Protein AF-A0A8B6XVP3-F1 (afdb_monomer)

Sequence (205 aa):
MDPSTRLLGLSFAMLVGCYIFGLVPLTVSLSEKNIRTMSITGAGLIVGAALSVIIPEGVHSLYEQQLSQASHSHHVQSRSLNHAVESHKEVNYDGISSWVSLHQRFVPEFELHAIIGISLTLGFVFMLLIDHLCGGSHSHASNENGRKKSVTATIGLLVHAAADGIALGAAASTARADVEMIVFIAIMLHKGPAAFGLTSFLLHE

Secondary structure (DSSP, 8-state):
--HHHHHHHHHHHHHHHHHHHHHHHHHS---HHHHHHHHHHHHHHHHHHIIIIIHHHHHHHHHHHHHHHHHHHTTTTTS-SS-----------TTHHHHHHHHTTS-TTHHHHHHHHHHHHHHHHHHHHHHHHH---SS------TTTHHHHHHHHHHHHHHHHHHHHHHHHHTS-HHHHHHHHHHHHHHHHHHHHHHHHHHHH-

pLDDT: mean 72.63, std 18.4, range [31.31, 93.0]

Structure (mmCIF, N/CA/C/O backbone):
data_AF-A0A8B6XVP3-F1
#
_entry.id   AF-A0A8B6XVP3-F1
#
loop_
_atom_site.group_PDB
_atom_site.id
_atom_site.type_symbol
_atom_site.label_atom_id
_atom_site.label_alt_id
_atom_site.label_comp_id
_atom_site.label_asym_id
_atom_site.label_entity_id
_atom_site.label_seq_id
_atom_site.pdbx_PDB_ins_code
_atom_site.Cartn_x
_atom_site.Cartn_y
_atom_site.Cartn_z
_atom_site.occupancy
_atom_site.B_iso_or_equiv
_atom_site.auth_seq_id
_atom_site.auth_comp_id
_atom_site.auth_asym_id
_at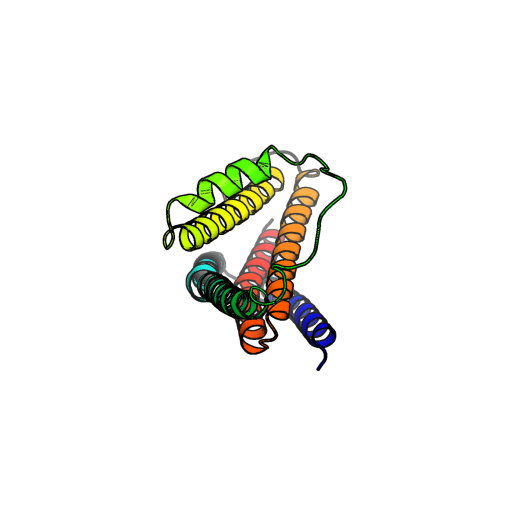om_site.auth_atom_id
_atom_site.pdbx_PDB_model_num
ATOM 1 N N . MET A 1 1 ? -9.506 -14.226 -19.991 1.00 66.62 1 MET A N 1
ATOM 2 C CA . MET A 1 1 ? -10.326 -13.239 -19.259 1.00 66.62 1 MET A CA 1
ATOM 3 C C . MET A 1 1 ? -9.785 -11.868 -19.582 1.00 66.62 1 MET A C 1
ATOM 5 O O . MET A 1 1 ? -8.567 -11.705 -19.543 1.00 66.62 1 MET A O 1
ATOM 9 N N . ASP A 1 2 ? -10.653 -10.917 -19.899 1.00 84.94 2 ASP A N 1
ATOM 10 C CA . ASP A 1 2 ? -10.216 -9.558 -20.208 1.00 84.94 2 ASP A CA 1
ATOM 11 C C . ASP A 1 2 ? -9.571 -8.911 -18.966 1.00 84.94 2 ASP A C 1
ATOM 13 O O . ASP A 1 2 ? -9.992 -9.205 -17.840 1.00 84.94 2 ASP A O 1
ATOM 17 N N . PRO A 1 3 ? -8.538 -8.058 -19.120 1.00 81.81 3 PRO A N 1
ATOM 18 C CA . PRO A 1 3 ? -7.882 -7.383 -17.992 1.00 81.81 3 PRO A CA 1
ATOM 19 C C . PRO A 1 3 ? -8.866 -6.615 -17.101 1.00 81.81 3 PRO A C 1
ATOM 21 O O . PRO A 1 3 ? -8.757 -6.635 -15.880 1.00 81.81 3 PRO A O 1
ATOM 24 N N . SER A 1 4 ? -9.889 -6.014 -17.709 1.00 87.12 4 SER A N 1
ATOM 25 C CA . SER A 1 4 ? -10.983 -5.335 -17.014 1.00 87.12 4 SER A CA 1
ATOM 26 C C . SER A 1 4 ? -11.812 -6.287 -16.149 1.00 87.12 4 SER A C 1
ATOM 28 O O . SER A 1 4 ? -12.117 -5.966 -15.004 1.00 87.12 4 SER A O 1
ATOM 30 N N . THR A 1 5 ? -12.145 -7.479 -16.653 1.00 89.81 5 THR A N 1
ATOM 31 C CA . THR A 1 5 ? -12.883 -8.496 -15.888 1.00 89.81 5 THR A CA 1
ATOM 32 C C . THR A 1 5 ? -12.063 -9.021 -14.712 1.00 89.81 5 THR A C 1
ATOM 34 O O . THR A 1 5 ? -12.624 -9.274 -13.647 1.00 89.81 5 THR A O 1
ATOM 37 N N . ARG A 1 6 ? -10.741 -9.166 -14.882 1.00 88.38 6 ARG A N 1
ATOM 38 C CA . ARG A 1 6 ? -9.831 -9.591 -13.806 1.00 88.38 6 ARG A CA 1
ATOM 39 C C . ARG A 1 6 ? -9.754 -8.541 -12.701 1.00 88.38 6 ARG A C 1
ATOM 41 O O . ARG A 1 6 ? -10.050 -8.871 -11.559 1.00 88.38 6 ARG A O 1
ATOM 48 N N . LEU A 1 7 ? -9.514 -7.277 -13.048 1.00 87.88 7 LEU A N 1
ATOM 49 C CA . LEU A 1 7 ? -9.521 -6.163 -12.095 1.00 87.88 7 LEU A CA 1
ATOM 50 C C . LEU A 1 7 ? -10.853 -6.021 -11.352 1.00 87.88 7 LEU A C 1
ATOM 52 O O . LEU A 1 7 ? -10.864 -5.828 -10.137 1.00 87.88 7 LEU A O 1
ATOM 56 N N . LEU A 1 8 ? -11.979 -6.153 -12.061 1.00 91.31 8 LEU A N 1
ATOM 57 C CA . LEU A 1 8 ? -13.306 -6.114 -11.446 1.00 91.31 8 LEU A CA 1
ATOM 58 C C . LEU A 1 8 ? -13.491 -7.277 -10.457 1.00 91.31 8 LEU A C 1
ATOM 60 O O . LEU A 1 8 ? -13.970 -7.072 -9.342 1.00 91.31 8 LEU A O 1
ATOM 64 N N . GLY A 1 9 ? -13.072 -8.484 -10.847 1.00 92.19 9 GLY A N 1
ATOM 65 C CA . GLY A 1 9 ? -13.103 -9.669 -9.992 1.00 92.19 9 GLY A CA 1
ATOM 66 C C . GLY A 1 9 ? -12.225 -9.521 -8.749 1.00 92.19 9 GLY A C 1
ATOM 67 O O . GLY A 1 9 ? -12.680 -9.821 -7.647 1.00 92.19 9 GLY A O 1
ATOM 68 N N . LEU A 1 10 ? -11.004 -9.001 -8.900 1.00 90.62 10 LEU A N 1
ATOM 69 C CA . LEU A 1 10 ? -10.083 -8.751 -7.789 1.00 90.62 10 LEU A CA 1
ATOM 70 C C . LEU A 1 10 ? -10.580 -7.631 -6.872 1.00 90.62 10 LEU A C 1
ATOM 72 O O . LEU A 1 10 ? -10.498 -7.767 -5.657 1.00 90.62 10 LEU A O 1
ATOM 76 N N . SER A 1 11 ? -11.164 -6.560 -7.412 1.00 90.56 11 SER A N 1
ATOM 77 C CA . SER A 1 11 ? -11.784 -5.496 -6.612 1.00 90.56 11 SER A CA 1
ATOM 78 C C . SER A 1 11 ? -12.968 -6.020 -5.791 1.00 90.56 11 SER A C 1
ATOM 80 O O . SER A 1 11 ? -13.065 -5.745 -4.593 1.00 90.56 11 SER A O 1
ATOM 82 N N . PHE A 1 12 ? -13.826 -6.849 -6.396 1.00 92.19 12 PHE A N 1
ATOM 83 C CA . PHE A 1 12 ? -14.927 -7.495 -5.683 1.00 92.19 12 PHE A CA 1
ATOM 84 C C . PHE A 1 12 ? -14.422 -8.464 -4.606 1.00 92.19 12 PHE A C 1
ATOM 86 O O . PHE A 1 12 ? -14.889 -8.423 -3.468 1.00 92.19 12 PHE A O 1
ATOM 93 N N . ALA A 1 13 ? -13.425 -9.292 -4.929 1.00 92.44 13 ALA A N 1
ATOM 94 C CA . ALA A 1 13 ? -12.795 -10.189 -3.966 1.00 92.44 13 ALA A CA 1
ATOM 95 C C . ALA A 1 13 ? -12.151 -9.416 -2.803 1.00 92.44 13 ALA A C 1
ATOM 97 O O . ALA A 1 13 ? -12.285 -9.825 -1.652 1.00 92.44 13 ALA A O 1
ATOM 98 N N . MET A 1 14 ? -11.520 -8.272 -3.086 1.00 91.25 14 MET A N 1
ATOM 99 C CA . MET A 1 14 ? -10.943 -7.380 -2.081 1.00 91.25 14 MET A CA 1
ATOM 100 C C . MET A 1 14 ? -12.011 -6.839 -1.127 1.00 91.25 14 MET A C 1
ATOM 102 O O . MET A 1 14 ? -11.823 -6.866 0.088 1.00 91.25 14 MET A O 1
ATOM 106 N N . LEU A 1 15 ? -13.150 -6.393 -1.666 1.00 90.75 15 LEU A N 1
ATOM 107 C CA . LEU A 1 15 ? -14.284 -5.909 -0.880 1.00 90.75 15 LEU A CA 1
ATOM 108 C C . LEU A 1 15 ? -14.833 -7.003 0.042 1.00 90.75 15 LEU A C 1
ATOM 110 O O . LEU A 1 15 ? -14.998 -6.772 1.240 1.00 90.75 15 LEU A O 1
ATOM 114 N N . VAL A 1 16 ? -15.070 -8.201 -0.499 1.00 93.00 16 VAL A N 1
ATOM 115 C CA . VAL A 1 16 ? -15.577 -9.344 0.275 1.00 93.00 16 VAL A CA 1
ATOM 116 C C . VAL A 1 16 ? -14.572 -9.768 1.347 1.00 93.00 16 VAL A C 1
ATOM 118 O O . VAL A 1 16 ? -14.959 -9.973 2.495 1.00 93.00 16 VAL A O 1
ATOM 121 N N . GLY A 1 17 ? -13.284 -9.846 1.006 1.00 90.62 17 GLY A N 1
ATOM 122 C CA . GLY A 1 17 ? -12.217 -10.201 1.941 1.00 90.62 17 GLY A CA 1
ATOM 123 C C . GLY A 1 17 ? -12.144 -9.232 3.119 1.00 90.62 17 GLY A C 1
ATOM 124 O O . GLY A 1 17 ? -12.233 -9.656 4.271 1.00 90.62 17 GLY A O 1
ATOM 125 N N . CYS A 1 18 ? -12.067 -7.927 2.848 1.00 88.12 18 CYS A N 1
ATOM 126 C CA . CYS A 1 18 ? -12.057 -6.899 3.892 1.00 88.12 18 CYS A CA 1
ATOM 127 C C . CYS A 1 18 ? -13.303 -6.940 4.771 1.00 88.12 18 CYS A C 1
ATOM 129 O O . CYS A 1 18 ? -13.193 -6.798 5.987 1.00 88.12 18 CYS A O 1
ATOM 131 N N . TYR A 1 19 ? -14.473 -7.154 4.168 1.00 89.81 19 TYR A N 1
ATOM 132 C CA . TYR A 1 19 ? -15.721 -7.272 4.908 1.00 89.81 19 TYR A CA 1
ATOM 133 C C . TYR A 1 19 ? -15.690 -8.469 5.864 1.00 89.81 19 TYR A C 1
ATOM 135 O O . TYR A 1 19 ? -15.962 -8.302 7.050 1.00 89.81 19 TYR A O 1
ATOM 143 N N . ILE A 1 20 ? -15.267 -9.648 5.394 1.00 90.81 20 ILE A N 1
ATOM 144 C CA . ILE A 1 20 ? -15.148 -10.851 6.231 1.00 90.81 20 ILE A CA 1
ATOM 145 C C . ILE A 1 20 ? -14.167 -10.621 7.387 1.00 90.81 20 ILE A C 1
ATOM 147 O O . ILE A 1 20 ? -14.522 -10.888 8.533 1.00 90.81 20 ILE A O 1
ATOM 151 N N . PHE A 1 21 ? -12.971 -10.082 7.125 1.00 87.25 21 PHE A N 1
ATOM 152 C CA . PHE A 1 21 ? -12.003 -9.756 8.184 1.00 87.25 21 PHE A CA 1
ATOM 153 C C . PHE A 1 21 ? -12.553 -8.734 9.186 1.00 87.25 21 PHE A C 1
ATOM 155 O O . PHE A 1 21 ? -12.326 -8.874 10.387 1.00 87.25 21 PHE A O 1
ATOM 162 N N . GLY A 1 22 ? -13.318 -7.749 8.712 1.00 86.50 22 GLY A N 1
ATOM 163 C CA . GLY A 1 22 ? -14.004 -6.771 9.552 1.00 86.50 22 GLY A CA 1
ATOM 164 C C . GLY A 1 22 ? -15.113 -7.370 10.422 1.00 86.50 22 GLY A C 1
ATOM 165 O O . GLY A 1 22 ? -15.400 -6.812 11.475 1.00 86.50 22 GLY A O 1
ATOM 166 N N . LEU A 1 23 ? -15.703 -8.511 10.045 1.00 88.12 23 LEU A N 1
ATOM 167 C CA . LEU A 1 23 ? -16.677 -9.243 10.868 1.00 88.12 23 LEU A CA 1
ATOM 168 C C . LEU A 1 23 ? -16.020 -10.123 11.945 1.00 88.12 23 LEU A C 1
ATOM 170 O O . LEU A 1 23 ? -16.680 -10.483 12.922 1.00 88.12 23 LEU A O 1
ATOM 174 N N . VAL A 1 24 ? -14.737 -10.476 11.803 1.00 87.00 24 VAL A N 1
ATOM 175 C CA . VAL A 1 24 ? -14.040 -11.359 12.758 1.00 87.00 24 VAL A CA 1
ATOM 176 C C . VAL A 1 24 ? -14.082 -10.802 14.194 1.00 87.00 24 VAL A C 1
ATOM 178 O O . VAL A 1 24 ? -14.501 -11.546 15.081 1.00 87.00 24 VAL A O 1
ATOM 181 N N . PRO A 1 25 ? -13.767 -9.517 14.468 1.00 81.50 25 PRO A N 1
ATOM 182 C CA . PRO A 1 25 ? -13.878 -8.952 15.819 1.00 81.50 25 PRO A CA 1
ATOM 183 C C . PRO A 1 25 ? -15.291 -8.986 16.415 1.00 81.50 25 PRO A C 1
ATOM 185 O O . PRO A 1 25 ? -15.428 -9.002 17.631 1.00 81.50 25 PRO A O 1
ATOM 188 N N . LEU A 1 26 ? -16.341 -9.013 15.585 1.00 83.44 26 LEU A N 1
ATOM 189 C CA . LEU A 1 26 ? -17.736 -9.045 16.048 1.00 83.44 26 LEU A CA 1
ATOM 190 C C . LEU A 1 26 ? -18.177 -10.438 16.512 1.00 83.44 26 LEU A C 1
ATOM 192 O O . LEU A 1 26 ? -19.149 -10.566 17.251 1.00 83.44 26 LEU A O 1
ATOM 196 N N . THR A 1 27 ? -17.491 -11.486 16.053 1.00 80.62 27 THR A N 1
ATOM 197 C CA . THR A 1 27 ? -17.858 -12.885 16.326 1.00 80.62 27 THR A CA 1
ATOM 198 C C . THR A 1 27 ? -16.949 -13.553 17.354 1.00 80.62 27 THR A C 1
ATOM 200 O O . THR A 1 27 ? -17.315 -14.587 17.911 1.00 80.62 27 THR A O 1
ATOM 203 N N . VAL A 1 28 ? -15.784 -12.965 17.643 1.00 77.00 28 VAL A N 1
ATOM 204 C CA . VAL A 1 28 ? -14.806 -13.511 18.587 1.00 77.00 28 VAL A CA 1
ATOM 205 C C . VAL A 1 28 ? -14.764 -12.658 19.856 1.00 77.00 28 VAL A C 1
ATOM 207 O O . VAL A 1 28 ? -14.411 -11.485 19.819 1.00 77.00 28 VAL A O 1
ATOM 210 N N . SER A 1 29 ? -15.053 -13.260 21.012 1.00 68.56 29 SER A N 1
ATOM 211 C CA . SER A 1 29 ? -14.864 -12.628 22.323 1.00 68.56 29 SER A CA 1
ATOM 212 C C . SER A 1 29 ? -13.375 -12.614 22.691 1.00 68.56 29 SER A C 1
ATOM 214 O O . SER A 1 29 ? -12.851 -13.565 23.280 1.00 68.56 29 SER A O 1
ATOM 216 N N . LEU A 1 30 ? -12.660 -11.568 22.286 1.00 65.62 30 LEU A N 1
ATOM 217 C CA . LEU A 1 30 ? -11.218 -11.455 22.493 1.00 65.62 30 LEU A CA 1
ATOM 218 C C . LEU A 1 30 ? -10.892 -10.834 23.856 1.00 65.62 30 LEU A C 1
ATOM 220 O O . LEU A 1 30 ? -11.417 -9.793 24.226 1.00 65.62 30 LEU A O 1
ATOM 224 N N . SER A 1 31 ? -9.974 -11.454 24.598 1.00 76.31 31 SER A N 1
ATOM 225 C CA . SER A 1 31 ? -9.346 -10.823 25.767 1.00 76.31 31 SER A CA 1
ATOM 226 C C . SER A 1 31 ? -8.396 -9.701 25.318 1.00 76.31 31 SER A C 1
ATOM 228 O O . SER A 1 31 ? -7.757 -9.840 24.275 1.00 76.31 31 SER A O 1
ATOM 230 N N . GLU A 1 32 ? -8.212 -8.641 26.118 1.00 75.25 32 GLU A N 1
ATOM 231 C CA . GLU A 1 32 ? -7.279 -7.525 25.835 1.00 75.25 32 GLU A CA 1
ATOM 232 C C . GLU A 1 32 ? -5.872 -7.995 25.426 1.00 75.25 32 GLU A C 1
ATOM 234 O O . GLU A 1 32 ? -5.226 -7.411 24.554 1.00 75.25 32 GLU A O 1
ATOM 239 N N . LYS A 1 33 ? -5.402 -9.103 26.012 1.00 77.31 33 LYS A N 1
ATOM 240 C CA . LYS A 1 33 ? -4.111 -9.716 25.667 1.00 77.31 33 LYS A CA 1
ATOM 241 C C . LYS A 1 33 ? -4.080 -10.223 24.222 1.00 77.31 33 LYS A C 1
ATOM 243 O O . LYS A 1 33 ? -3.078 -10.042 23.538 1.00 77.31 33 LYS A O 1
ATOM 248 N N . ASN A 1 34 ? -5.175 -10.814 23.747 1.00 77.25 34 ASN A N 1
ATOM 249 C CA . ASN A 1 34 ? -5.290 -11.339 22.387 1.00 77.25 34 ASN A CA 1
ATOM 250 C C . ASN A 1 34 ? -5.418 -10.204 21.369 1.00 77.25 34 ASN A C 1
ATOM 252 O O . ASN A 1 34 ? -4.817 -10.293 20.304 1.00 77.25 34 ASN A O 1
ATOM 256 N N . ILE A 1 35 ? -6.121 -9.119 21.719 1.00 77.00 35 ILE A N 1
ATOM 257 C CA . ILE A 1 35 ? -6.208 -7.910 20.884 1.00 77.00 35 ILE A CA 1
ATOM 258 C C . ILE A 1 35 ? -4.813 -7.300 20.702 1.00 77.00 35 ILE A C 1
ATOM 260 O O . ILE A 1 35 ? -4.409 -6.995 19.580 1.00 77.00 35 ILE A O 1
ATOM 264 N N . ARG A 1 36 ? -4.030 -7.193 21.784 1.00 77.75 36 ARG A N 1
ATOM 265 C CA . ARG A 1 36 ? -2.665 -6.653 21.727 1.00 77.75 36 ARG A CA 1
ATOM 266 C C . ARG A 1 36 ? -1.716 -7.534 20.915 1.00 77.75 36 ARG A C 1
ATOM 268 O O . ARG A 1 36 ? -0.978 -7.010 20.084 1.00 77.75 36 ARG A O 1
ATOM 275 N N . THR A 1 37 ? -1.742 -8.852 21.117 1.00 80.69 37 THR A N 1
ATOM 276 C CA . THR A 1 37 ? -0.927 -9.784 20.320 1.00 80.69 37 THR A CA 1
ATOM 277 C C . THR A 1 37 ? -1.322 -9.731 18.848 1.00 80.69 37 THR A C 1
ATOM 279 O O . THR A 1 37 ? -0.451 -9.618 17.994 1.00 80.69 37 THR A O 1
ATOM 282 N N . MET A 1 38 ? -2.621 -9.718 18.546 1.00 77.44 38 MET A N 1
ATOM 283 C CA . MET A 1 38 ? -3.122 -9.628 17.175 1.00 77.44 38 MET A CA 1
ATOM 284 C C . MET A 1 38 ? -2.747 -8.301 16.505 1.00 77.44 38 MET A C 1
ATOM 286 O O . MET A 1 38 ? -2.385 -8.295 15.334 1.00 77.44 38 MET A O 1
ATOM 290 N N . SER A 1 39 ? -2.761 -7.187 17.241 1.00 77.94 39 SER A N 1
ATOM 291 C CA . SER A 1 39 ? -2.320 -5.880 16.740 1.00 77.94 39 SER A CA 1
ATOM 292 C C . SER A 1 39 ? -0.820 -5.859 16.422 1.00 77.94 39 SER A C 1
ATOM 294 O O . SER A 1 39 ? -0.434 -5.395 15.351 1.00 77.94 39 SER A O 1
ATOM 296 N N . ILE A 1 40 ? 0.024 -6.430 17.291 1.00 83.31 40 ILE A N 1
ATOM 297 C CA . ILE A 1 40 ? 1.474 -6.541 17.048 1.00 83.31 40 ILE A CA 1
ATOM 298 C C . ILE A 1 40 ? 1.754 -7.466 15.856 1.00 83.31 40 ILE A C 1
ATOM 300 O O . ILE A 1 40 ? 2.568 -7.132 14.994 1.00 83.31 40 ILE A O 1
ATOM 304 N N . THR A 1 41 ? 1.059 -8.604 15.767 1.00 83.06 41 THR A N 1
ATOM 305 C CA . THR A 1 41 ? 1.153 -9.516 14.620 1.00 83.06 41 THR A CA 1
ATOM 306 C C . THR A 1 41 ? 0.680 -8.843 13.333 1.00 83.06 41 THR A C 1
ATOM 308 O O . THR A 1 41 ? 1.353 -8.960 12.314 1.00 83.06 41 THR A O 1
ATOM 311 N N . GLY A 1 42 ? -0.423 -8.093 13.376 1.00 82.12 42 GLY A N 1
ATOM 312 C CA . GLY A 1 42 ? -0.937 -7.324 12.246 1.00 82.12 42 GLY A CA 1
ATOM 313 C C . GLY A 1 42 ? 0.054 -6.264 11.774 1.00 82.12 42 GLY A C 1
ATOM 314 O O . GLY A 1 42 ? 0.366 -6.219 10.590 1.00 82.12 42 GLY A O 1
ATOM 315 N N . ALA A 1 43 ? 0.625 -5.481 12.692 1.00 82.81 43 ALA A N 1
ATOM 316 C CA . ALA A 1 43 ? 1.650 -4.486 12.378 1.00 82.81 43 ALA A CA 1
ATOM 317 C C . ALA A 1 43 ? 2.899 -5.121 11.743 1.00 82.81 43 ALA A C 1
ATOM 319 O O . ALA A 1 43 ? 3.380 -4.644 10.717 1.00 82.81 43 ALA A O 1
ATOM 320 N N . GLY A 1 44 ? 3.391 -6.232 12.301 1.00 86.44 44 GLY A N 1
ATOM 321 C CA . GLY A 1 44 ? 4.519 -6.974 11.730 1.00 86.44 44 GLY A CA 1
ATOM 322 C C . GLY A 1 44 ? 4.213 -7.556 10.348 1.00 86.44 44 GLY A C 1
ATOM 323 O O . GLY A 1 44 ? 5.068 -7.527 9.467 1.00 86.44 44 GLY A O 1
ATOM 324 N N . LEU A 1 45 ? 2.986 -8.030 10.131 1.00 84.62 45 LEU A N 1
ATOM 325 C CA . LEU A 1 45 ? 2.532 -8.560 8.848 1.00 84.62 45 LEU A CA 1
ATOM 326 C C . LEU A 1 45 ? 2.407 -7.448 7.794 1.00 84.62 45 LEU A C 1
ATOM 328 O O . LEU A 1 45 ? 2.850 -7.649 6.666 1.00 84.62 45 LEU A O 1
ATOM 332 N N . ILE A 1 46 ? 1.904 -6.264 8.165 1.00 83.94 46 ILE A N 1
ATOM 333 C CA . ILE A 1 46 ? 1.835 -5.084 7.286 1.00 83.94 46 ILE A CA 1
ATOM 334 C C . ILE A 1 46 ? 3.244 -4.648 6.856 1.00 83.94 46 ILE A C 1
ATOM 336 O O . ILE A 1 46 ? 3.505 -4.493 5.663 1.00 83.94 46 ILE A O 1
ATOM 340 N N . VAL A 1 47 ? 4.174 -4.509 7.810 1.00 87.56 47 VAL A N 1
ATOM 341 C CA . VAL A 1 47 ? 5.573 -4.148 7.514 1.00 87.56 47 VAL A CA 1
ATOM 342 C C . VAL A 1 47 ? 6.252 -5.231 6.670 1.00 87.56 47 VAL A C 1
ATOM 344 O O . VAL A 1 47 ? 6.956 -4.916 5.713 1.00 87.56 47 VAL A O 1
ATOM 347 N N . GLY A 1 48 ? 6.003 -6.504 6.982 1.00 88.81 48 GLY A N 1
ATOM 348 C CA . GLY A 1 48 ? 6.511 -7.643 6.224 1.00 88.81 48 GLY A CA 1
ATOM 349 C C . GLY A 1 48 ? 6.039 -7.625 4.773 1.00 88.81 48 GLY A C 1
ATOM 350 O O . GLY A 1 48 ? 6.874 -7.603 3.879 1.00 88.81 48 GLY A O 1
ATOM 351 N N . ALA A 1 49 ? 4.727 -7.566 4.531 1.00 88.56 49 ALA A N 1
ATOM 352 C CA . ALA A 1 49 ? 4.151 -7.546 3.184 1.00 88.56 49 ALA A CA 1
ATOM 353 C C . ALA A 1 49 ? 4.658 -6.357 2.349 1.00 88.56 49 ALA A C 1
ATOM 355 O O . ALA A 1 49 ? 4.951 -6.520 1.163 1.00 88.56 49 ALA A O 1
ATOM 356 N N . ALA A 1 50 ? 4.816 -5.185 2.974 1.00 87.62 50 ALA A N 1
ATOM 357 C CA . ALA A 1 50 ? 5.363 -4.004 2.320 1.00 87.62 50 ALA A CA 1
ATOM 358 C C . ALA A 1 50 ? 6.819 -4.218 1.867 1.00 87.62 50 ALA A C 1
ATOM 360 O O . ALA A 1 50 ? 7.139 -4.001 0.699 1.00 87.62 50 ALA A O 1
ATOM 361 N N . LEU A 1 51 ? 7.692 -4.672 2.772 1.00 90.44 51 LEU A N 1
ATOM 362 C CA . LEU A 1 51 ? 9.128 -4.800 2.504 1.00 90.44 51 LEU A CA 1
ATOM 363 C C . LEU A 1 51 ? 9.498 -6.045 1.684 1.00 90.44 51 LEU A C 1
ATOM 365 O O . LEU A 1 51 ? 10.468 -5.993 0.934 1.00 90.44 51 LEU A O 1
ATOM 369 N N . SER A 1 52 ? 8.773 -7.159 1.830 1.00 87.75 52 SER A N 1
ATOM 370 C CA . SER A 1 52 ? 9.135 -8.440 1.205 1.00 87.75 52 SER A CA 1
ATOM 371 C C . SER A 1 52 ? 8.421 -8.727 -0.111 1.00 87.75 52 SER A C 1
ATOM 373 O O . SER A 1 52 ? 8.938 -9.519 -0.894 1.00 87.75 52 SER A O 1
ATOM 375 N N . VAL A 1 53 ? 7.264 -8.104 -0.366 1.00 87.56 53 VAL A N 1
ATOM 376 C CA . VAL A 1 53 ? 6.479 -8.369 -1.581 1.00 87.56 53 VAL A CA 1
ATOM 377 C C . VAL A 1 53 ? 6.157 -7.088 -2.341 1.00 87.56 53 VAL A C 1
ATOM 379 O O . VAL A 1 53 ? 6.558 -6.960 -3.491 1.00 87.56 53 VAL A O 1
ATOM 382 N N . ILE A 1 54 ? 5.498 -6.103 -1.721 1.00 87.50 54 ILE A N 1
ATOM 383 C CA . ILE A 1 54 ? 5.016 -4.915 -2.450 1.00 87.50 54 ILE A CA 1
ATOM 384 C C . ILE A 1 54 ? 6.169 -4.090 -3.037 1.00 87.50 54 ILE A C 1
ATOM 386 O O . ILE A 1 54 ? 6.133 -3.752 -4.219 1.00 87.50 54 ILE A O 1
ATOM 390 N N . ILE A 1 55 ? 7.197 -3.774 -2.239 1.00 89.69 55 ILE A N 1
ATOM 391 C CA . ILE A 1 55 ? 8.350 -3.002 -2.726 1.00 89.69 55 ILE A CA 1
ATOM 392 C C . ILE A 1 55 ? 9.163 -3.810 -3.748 1.00 89.69 55 ILE A C 1
ATOM 394 O O . ILE A 1 55 ? 9.397 -3.275 -4.833 1.00 89.69 55 ILE A O 1
ATOM 398 N N . PRO A 1 56 ? 9.574 -5.069 -3.479 1.00 87.81 56 PRO A N 1
ATOM 399 C CA . PRO A 1 56 ? 10.336 -5.849 -4.452 1.00 87.81 56 PRO A CA 1
ATOM 400 C C . PRO A 1 56 ? 9.620 -6.027 -5.794 1.00 87.81 56 PRO A C 1
ATOM 402 O O . PRO A 1 56 ? 10.239 -5.798 -6.830 1.00 87.81 56 PRO A O 1
ATOM 405 N N . GLU A 1 57 ? 8.324 -6.350 -5.796 1.00 86.06 57 GLU A N 1
ATOM 406 C CA . GLU A 1 57 ? 7.549 -6.540 -7.033 1.00 86.06 57 GLU A CA 1
ATOM 407 C C . GLU A 1 57 ? 7.288 -5.221 -7.771 1.00 86.06 57 GLU A C 1
ATOM 409 O O . GLU A 1 57 ? 7.348 -5.161 -9.004 1.00 86.06 57 GLU A O 1
ATOM 414 N N . GLY A 1 58 ? 7.051 -4.135 -7.025 1.00 85.56 58 GLY A N 1
ATOM 415 C CA . GLY A 1 58 ? 6.921 -2.795 -7.595 1.00 85.56 58 GLY A CA 1
ATOM 416 C C . GLY A 1 58 ? 8.206 -2.350 -8.292 1.00 85.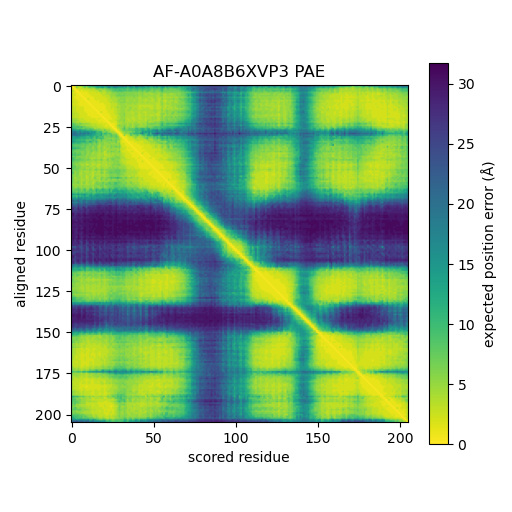56 58 GLY A C 1
ATOM 417 O O . GLY A 1 58 ? 8.168 -1.881 -9.428 1.00 85.56 58 GLY A O 1
ATOM 418 N N . VAL A 1 59 ? 9.358 -2.564 -7.652 1.00 88.38 59 VAL A N 1
ATOM 419 C CA . VAL A 1 59 ? 10.671 -2.268 -8.238 1.00 88.38 59 VAL A CA 1
ATOM 420 C C . VAL A 1 59 ? 10.950 -3.164 -9.439 1.00 88.38 59 VAL A C 1
ATOM 422 O O . VAL A 1 59 ? 11.331 -2.660 -10.492 1.00 88.38 59 VAL A O 1
ATOM 425 N N . HIS A 1 60 ? 10.723 -4.471 -9.318 1.00 86.19 60 HIS A N 1
ATOM 426 C CA . HIS A 1 60 ? 10.941 -5.422 -10.406 1.00 86.19 60 HIS A CA 1
ATOM 427 C C . HIS A 1 60 ? 10.154 -5.035 -11.668 1.00 86.19 60 HIS A C 1
ATOM 429 O O . HIS A 1 60 ? 10.727 -4.987 -12.757 1.00 86.19 60 HIS A O 1
ATOM 435 N N . SER A 1 61 ? 8.889 -4.635 -11.503 1.00 82.50 61 SER A N 1
ATOM 436 C CA . SER A 1 61 ? 8.041 -4.151 -12.600 1.00 82.50 61 SER A CA 1
ATOM 437 C C . SER A 1 61 ? 8.624 -2.914 -13.300 1.00 82.50 61 SER A C 1
ATOM 439 O O . SER A 1 61 ? 8.592 -2.830 -14.527 1.00 82.50 61 SER A O 1
ATOM 441 N N . LEU A 1 62 ? 9.208 -1.973 -12.546 1.00 81.56 62 LEU A N 1
ATOM 442 C CA . LEU A 1 62 ? 9.842 -0.772 -13.109 1.00 81.56 62 LEU A CA 1
ATOM 443 C C . LEU A 1 62 ? 11.103 -1.105 -13.922 1.00 81.56 62 LEU A C 1
ATOM 445 O O . LEU A 1 62 ? 11.306 -0.550 -15.004 1.00 81.56 62 LEU A O 1
ATOM 449 N N . TYR A 1 63 ? 11.932 -2.033 -13.433 1.00 83.88 63 TYR A N 1
ATOM 450 C CA . TYR A 1 63 ? 13.138 -2.470 -14.149 1.00 83.88 63 TYR A CA 1
ATOM 451 C C . TYR A 1 63 ? 12.802 -3.148 -15.483 1.00 83.88 63 TYR A C 1
ATOM 453 O O . TYR A 1 63 ? 13.444 -2.867 -16.500 1.00 83.88 63 TYR A O 1
ATOM 461 N N . GLU A 1 64 ? 11.777 -4.003 -15.510 1.00 78.50 64 GLU A N 1
ATOM 462 C CA . GLU A 1 64 ? 11.348 -4.687 -16.736 1.00 78.50 64 GLU A CA 1
ATOM 463 C C . GLU A 1 64 ? 10.802 -3.720 -17.798 1.00 78.50 64 GLU A C 1
ATOM 465 O O . GLU A 1 64 ? 11.068 -3.882 -18.996 1.00 78.50 64 GLU A O 1
ATOM 470 N N . GLN A 1 65 ? 10.082 -2.677 -17.378 1.00 73.38 65 GLN A N 1
ATOM 471 C CA . GLN A 1 65 ? 9.570 -1.652 -18.290 1.00 73.38 65 GLN A CA 1
ATOM 472 C C . GLN A 1 65 ? 10.697 -0.824 -18.922 1.00 73.38 65 GLN A C 1
ATOM 474 O O . GLN A 1 65 ? 10.675 -0.586 -20.134 1.00 73.38 65 GLN A O 1
ATOM 479 N N . GLN A 1 66 ? 11.714 -0.444 -18.144 1.00 73.62 66 GLN A N 1
ATOM 480 C CA . GLN A 1 66 ? 12.838 0.347 -18.651 1.00 73.62 66 GLN A CA 1
ATOM 481 C C . GLN A 1 66 ? 13.691 -0.438 -19.661 1.00 73.62 66 GLN A C 1
ATOM 483 O O . GLN A 1 66 ? 14.078 0.100 -20.704 1.00 73.62 66 GLN A O 1
ATOM 488 N N . LEU A 1 67 ? 13.909 -1.735 -19.413 1.00 70.06 67 LEU A N 1
ATOM 489 C CA . LEU A 1 67 ? 14.603 -2.620 -20.355 1.00 70.06 67 LEU A CA 1
ATOM 490 C C . LEU A 1 67 ? 13.830 -2.772 -21.682 1.00 70.06 67 LEU A C 1
ATOM 492 O O . LEU A 1 67 ? 14.417 -2.775 -22.771 1.00 70.06 67 LEU A O 1
ATOM 496 N N . SER A 1 68 ? 12.499 -2.827 -21.600 1.00 65.31 68 SER A N 1
ATOM 497 C CA . SER A 1 68 ? 11.609 -2.910 -22.765 1.00 65.31 68 SER A CA 1
ATOM 498 C C . SER A 1 68 ? 11.603 -1.612 -23.592 1.00 65.31 68 SER A C 1
ATOM 500 O O . SER A 1 68 ? 11.608 -1.655 -24.825 1.00 65.31 68 SER A O 1
ATOM 502 N N . GLN A 1 69 ? 11.671 -0.443 -22.945 1.00 61.94 69 GLN A N 1
ATOM 503 C CA . GLN A 1 69 ? 11.754 0.863 -23.619 1.00 61.94 69 GLN A CA 1
ATOM 504 C C . GLN A 1 69 ? 13.104 1.118 -24.307 1.00 61.94 69 GLN A C 1
ATOM 506 O O . GLN A 1 69 ? 13.137 1.666 -25.416 1.00 61.94 69 GLN A O 1
ATOM 511 N N . ALA A 1 70 ? 14.211 0.685 -23.695 1.00 58.28 70 ALA A N 1
ATOM 512 C CA . ALA A 1 70 ? 15.542 0.783 -24.300 1.00 58.28 70 ALA A CA 1
ATOM 513 C C . ALA A 1 70 ? 15.633 -0.029 -25.609 1.00 58.28 70 ALA A C 1
ATOM 515 O O . ALA A 1 70 ? 16.225 0.422 -26.592 1.00 58.28 70 ALA A O 1
ATOM 516 N N . SER A 1 71 ? 14.961 -1.182 -25.656 1.00 52.81 71 SER A N 1
ATOM 517 C CA . SER A 1 71 ? 14.922 -2.063 -26.831 1.00 52.81 71 SER A CA 1
ATOM 518 C C . SER A 1 71 ? 14.098 -1.485 -27.994 1.00 52.81 71 SER A C 1
ATOM 520 O O . SER A 1 71 ? 14.460 -1.663 -29.157 1.00 52.81 71 SER A O 1
ATOM 522 N N . HIS A 1 72 ? 13.030 -0.726 -27.713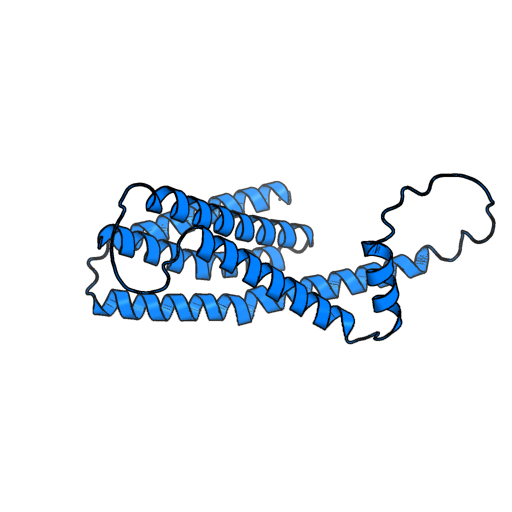 1.00 48.97 72 HIS A N 1
ATOM 523 C CA . HIS A 1 72 ? 12.211 -0.078 -28.750 1.00 48.97 72 HIS A CA 1
ATOM 524 C C . HIS A 1 72 ? 12.813 1.218 -29.316 1.00 48.97 72 HIS A C 1
ATOM 526 O O . HIS A 1 72 ? 12.521 1.576 -30.459 1.00 48.97 72 HIS A O 1
ATOM 532 N N . SER A 1 73 ? 13.696 1.896 -28.577 1.00 46.53 73 SER A N 1
ATOM 533 C CA . SER A 1 73 ? 14.381 3.102 -29.075 1.00 46.53 73 SER A CA 1
ATOM 534 C C . SER A 1 73 ? 15.430 2.798 -30.156 1.00 46.53 73 SER A C 1
ATOM 536 O O . SER A 1 73 ? 15.687 3.632 -31.023 1.00 46.53 73 SER A O 1
ATOM 538 N N . HIS A 1 74 ? 15.984 1.580 -30.189 1.00 44.03 74 HIS A N 1
ATOM 539 C CA . HIS A 1 74 ? 17.012 1.201 -31.166 1.00 44.03 74 HIS A CA 1
ATOM 540 C C . HIS A 1 74 ? 16.484 0.854 -32.573 1.00 44.03 74 HIS A C 1
ATOM 542 O O . HIS A 1 74 ? 17.284 0.732 -33.500 1.00 44.03 74 HIS A O 1
ATOM 548 N N . HIS A 1 75 ? 15.163 0.743 -32.775 1.00 40.00 75 HIS A N 1
ATOM 549 C CA . HIS A 1 75 ? 14.569 0.453 -34.093 1.00 40.00 75 HIS A CA 1
ATOM 550 C C . HIS A 1 75 ? 13.944 1.689 -34.783 1.00 40.00 75 HIS A C 1
ATOM 552 O O . HIS A 1 75 ? 13.503 1.604 -35.929 1.00 40.00 75 HIS A O 1
ATOM 558 N N . VAL A 1 76 ? 13.918 2.863 -34.137 1.00 45.81 76 VAL A N 1
ATOM 559 C CA . VAL A 1 76 ? 13.341 4.094 -34.732 1.00 45.81 76 VAL A CA 1
ATOM 560 C C . VAL A 1 76 ? 14.406 5.143 -35.103 1.00 45.81 76 VAL A C 1
ATOM 562 O O . VAL A 1 76 ? 14.154 6.009 -35.938 1.00 45.81 76 VAL A O 1
ATOM 565 N N . GLN A 1 77 ? 15.647 5.012 -34.623 1.00 43.28 77 GLN A N 1
ATOM 566 C CA . GLN A 1 77 ? 16.748 5.944 -34.922 1.00 43.28 77 GLN A CA 1
ATOM 567 C C . GLN A 1 77 ? 17.578 5.549 -36.167 1.00 43.28 77 GLN A C 1
ATOM 569 O O . GLN A 1 77 ? 18.802 5.642 -36.164 1.00 43.28 77 GLN A O 1
ATOM 574 N N . SER A 1 78 ? 16.955 5.084 -37.254 1.00 38.16 78 SER A N 1
ATOM 575 C CA . SER A 1 78 ? 17.680 4.848 -38.524 1.00 38.16 78 SER A CA 1
ATOM 576 C C . SER A 1 78 ? 16.915 5.226 -39.797 1.00 38.16 78 SER A C 1
ATOM 578 O O . SER A 1 78 ? 17.402 4.974 -40.898 1.00 38.16 78 SER A O 1
ATOM 580 N N . ARG A 1 79 ? 15.755 5.897 -39.693 1.00 40.22 79 ARG A N 1
ATOM 581 C CA . ARG A 1 79 ? 14.997 6.370 -40.874 1.00 40.22 79 ARG A CA 1
ATOM 582 C C . ARG A 1 79 ? 14.691 7.864 -40.949 1.00 40.22 79 ARG A C 1
ATOM 584 O O . ARG A 1 79 ? 14.205 8.297 -41.985 1.00 40.22 79 ARG A O 1
ATOM 591 N N . SER A 1 80 ? 15.005 8.663 -39.928 1.00 38.78 80 SER A N 1
ATOM 592 C CA . SER A 1 80 ? 14.561 10.066 -39.876 1.00 38.78 80 SER A CA 1
ATOM 593 C C . SER A 1 80 ? 15.683 11.108 -39.940 1.00 38.78 80 SER A C 1
ATOM 595 O O . SER A 1 80 ? 15.561 12.176 -39.352 1.00 38.78 80 SER A O 1
ATOM 597 N N . LEU A 1 81 ? 16.768 10.830 -40.674 1.00 47.34 81 LEU A N 1
ATOM 598 C CA . LEU A 1 81 ? 17.815 11.822 -40.963 1.00 47.34 81 LEU A CA 1
ATOM 599 C C . LEU A 1 81 ? 17.699 12.406 -42.383 1.00 47.34 81 LEU A C 1
ATOM 601 O O . LEU A 1 81 ? 18.723 12.638 -42.999 1.00 47.34 81 LEU A O 1
ATOM 605 N N . ASN A 1 82 ? 16.490 12.575 -42.940 1.00 40.41 82 ASN A N 1
ATOM 606 C CA . ASN A 1 82 ? 16.299 13.137 -44.294 1.00 40.41 82 ASN A CA 1
ATOM 607 C C . ASN A 1 82 ? 14.935 13.837 -44.521 1.00 40.41 82 ASN A C 1
ATOM 609 O O . ASN A 1 82 ? 14.445 13.873 -45.647 1.00 40.41 82 ASN A O 1
ATOM 613 N N . HIS A 1 83 ? 14.286 14.396 -43.495 1.00 34.91 83 HIS A N 1
ATOM 614 C CA . HIS A 1 83 ? 13.072 15.202 -43.710 1.00 34.91 83 HIS A CA 1
ATOM 615 C C . HIS A 1 83 ? 13.005 16.323 -42.664 1.00 34.91 83 HIS A C 1
ATOM 617 O O . HIS A 1 83 ? 12.685 16.078 -41.508 1.00 34.91 83 HIS A O 1
ATOM 623 N N . ALA A 1 84 ? 13.624 17.466 -42.972 1.00 37.62 84 ALA A N 1
ATOM 624 C CA . ALA A 1 84 ? 12.932 18.721 -43.298 1.00 37.62 84 ALA A CA 1
ATOM 625 C C . ALA A 1 84 ? 12.084 19.239 -42.114 1.00 37.62 84 ALA A C 1
ATOM 627 O O . ALA A 1 84 ? 11.093 18.625 -41.746 1.00 37.62 84 ALA A O 1
ATOM 628 N N . VAL A 1 85 ? 12.574 20.238 -41.373 1.00 40.59 85 VAL A N 1
ATOM 629 C CA . VAL A 1 85 ? 12.401 21.678 -41.670 1.00 40.59 85 VAL A CA 1
ATOM 630 C C . VAL A 1 85 ? 10.965 22.141 -41.381 1.00 40.59 85 VAL A C 1
ATOM 632 O O . VAL A 1 85 ? 10.019 21.662 -41.987 1.00 40.59 85 VAL A O 1
ATOM 635 N N . GLU A 1 86 ? 10.890 23.120 -40.472 1.00 36.25 86 GLU A N 1
ATOM 636 C CA . GLU A 1 86 ? 9.784 24.048 -40.187 1.00 36.25 86 GLU A CA 1
ATOM 637 C C . GLU A 1 86 ? 8.495 23.524 -39.526 1.00 36.25 86 GLU A C 1
ATOM 639 O O . GLU A 1 86 ? 7.619 22.940 -40.151 1.00 36.25 86 GLU A O 1
ATOM 644 N N . SER A 1 87 ? 8.299 23.947 -38.268 1.00 32.12 87 SER A N 1
ATOM 645 C CA . SER A 1 87 ? 7.293 24.966 -37.897 1.00 32.12 87 SER A CA 1
ATOM 646 C C . SER A 1 87 ? 6.509 24.621 -36.625 1.00 32.12 87 SER A C 1
ATOM 648 O O . SER A 1 87 ? 5.762 23.651 -36.599 1.00 32.12 87 SER A O 1
ATOM 650 N N . HIS A 1 88 ? 6.653 25.506 -35.624 1.00 32.78 88 HIS A N 1
ATOM 651 C CA . HIS A 1 88 ? 5.713 25.857 -34.543 1.00 32.78 88 HIS A CA 1
ATOM 652 C C . HIS A 1 88 ? 5.140 24.706 -33.681 1.00 32.78 88 HIS A C 1
ATOM 654 O O . HIS A 1 88 ? 4.435 23.828 -34.151 1.00 32.78 88 HIS A O 1
ATOM 660 N N . LYS A 1 89 ? 5.247 24.716 -32.348 1.00 31.31 89 LYS A N 1
ATOM 661 C CA . LYS A 1 89 ? 4.884 25.809 -31.433 1.00 31.31 89 LYS A CA 1
ATOM 662 C C . LYS A 1 89 ? 5.360 25.410 -30.028 1.00 31.31 89 LYS A C 1
ATOM 664 O O . LYS A 1 89 ? 4.839 24.454 -29.461 1.00 31.31 89 LYS A O 1
ATOM 669 N N . GLU A 1 90 ? 6.341 26.120 -29.481 1.00 35.22 90 GLU A N 1
ATOM 670 C CA . GLU A 1 90 ? 6.763 25.946 -28.089 1.00 35.22 90 GLU A CA 1
ATOM 671 C C . GLU A 1 90 ? 5.659 26.458 -27.159 1.00 35.22 90 GLU A C 1
ATOM 673 O O . GLU A 1 90 ? 5.366 27.653 -27.094 1.00 35.22 90 GLU A O 1
ATOM 678 N N . VAL A 1 91 ? 5.004 25.533 -26.459 1.00 42.62 91 VAL A N 1
ATOM 679 C CA . VAL A 1 91 ? 4.232 25.845 -25.258 1.00 42.62 91 VAL A CA 1
ATOM 680 C C . VAL A 1 91 ? 5.183 25.633 -24.087 1.00 42.62 91 VAL A C 1
ATOM 682 O O . VAL A 1 91 ? 5.474 24.503 -23.709 1.00 42.62 91 VAL A O 1
ATOM 685 N N . ASN A 1 92 ? 5.689 26.754 -23.580 1.00 46.66 92 ASN A N 1
ATOM 686 C CA . ASN A 1 92 ? 6.586 26.885 -22.438 1.00 46.66 92 ASN A CA 1
ATOM 687 C C . ASN A 1 92 ? 6.051 26.135 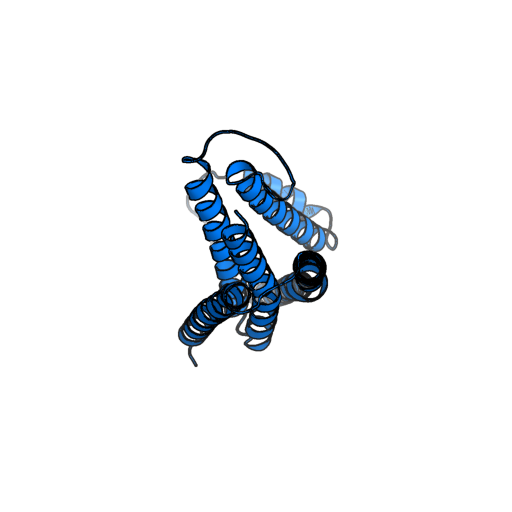-21.199 1.00 46.66 92 ASN A C 1
ATOM 689 O O . ASN A 1 92 ? 5.099 26.578 -20.550 1.00 46.66 92 ASN A O 1
ATOM 693 N N . TYR A 1 93 ? 6.712 25.026 -20.866 1.00 47.94 93 TYR A N 1
ATOM 694 C CA . TYR A 1 93 ? 6.707 24.375 -19.551 1.00 47.94 93 TYR A CA 1
ATOM 695 C C . TYR A 1 93 ? 8.159 24.330 -19.020 1.00 47.94 93 TYR A C 1
ATOM 697 O O . TYR A 1 93 ? 8.592 23.349 -18.415 1.00 47.94 93 TYR A O 1
ATOM 705 N N . ASP A 1 94 ? 8.939 25.388 -19.264 1.00 46.34 94 ASP A N 1
ATOM 706 C CA . ASP A 1 94 ? 10.414 25.354 -19.255 1.00 46.34 94 ASP A CA 1
ATOM 707 C C . ASP A 1 94 ? 11.055 25.436 -17.863 1.00 46.34 94 ASP A C 1
ATOM 709 O O . ASP A 1 94 ? 12.276 25.473 -17.724 1.00 46.34 94 ASP A O 1
ATOM 713 N N . GLY A 1 95 ? 10.247 25.423 -16.804 1.00 47.88 95 GLY A N 1
ATOM 714 C CA . GLY A 1 95 ? 10.758 25.317 -15.442 1.00 47.88 95 GLY A CA 1
ATOM 715 C C . GLY A 1 95 ? 11.166 23.886 -15.108 1.00 47.88 95 GLY A C 1
ATOM 716 O O . GLY A 1 95 ? 12.317 23.612 -14.806 1.00 47.88 95 GLY A O 1
ATOM 717 N N . ILE A 1 96 ? 10.223 22.947 -15.160 1.00 50.47 96 ILE A N 1
ATOM 718 C CA . ILE A 1 96 ? 10.388 21.626 -14.532 1.00 50.47 96 ILE A CA 1
ATOM 719 C C . ILE A 1 96 ? 11.110 20.641 -15.464 1.00 50.47 96 ILE A C 1
ATOM 721 O O . ILE A 1 96 ? 11.947 19.866 -15.007 1.00 50.47 96 ILE A O 1
ATOM 725 N N . SER A 1 97 ? 10.856 20.708 -16.773 1.00 53.28 97 SER A N 1
ATOM 726 C CA . SER A 1 97 ? 11.480 19.835 -17.781 1.00 53.28 97 SER A CA 1
ATOM 727 C C . SER A 1 97 ? 12.990 20.068 -17.928 1.00 53.28 97 SER A C 1
ATOM 729 O O . SER A 1 97 ? 13.734 19.126 -18.206 1.00 53.28 97 SER A O 1
ATOM 731 N N . SER A 1 98 ? 13.454 21.299 -17.687 1.00 44.69 98 SER A N 1
ATOM 732 C CA . SER A 1 98 ? 14.863 21.695 -17.777 1.00 44.69 98 SER A CA 1
ATOM 733 C C . SER A 1 98 ? 15.692 21.193 -16.587 1.00 44.69 98 SER A C 1
ATOM 735 O O . SER A 1 98 ? 16.747 20.593 -16.790 1.00 44.69 98 SER A O 1
ATOM 737 N N . TRP A 1 99 ? 15.189 21.325 -15.349 1.00 42.03 99 TRP A N 1
ATOM 738 C CA . TRP A 1 99 ? 15.850 20.766 -14.155 1.00 42.03 99 TRP A CA 1
ATOM 739 C C . TRP A 1 99 ? 15.885 19.234 -14.170 1.00 42.03 99 TRP A C 1
ATOM 741 O O . TRP A 1 99 ? 16.902 18.647 -13.804 1.00 42.03 99 TRP A O 1
ATOM 751 N N . VAL A 1 100 ? 14.814 18.594 -14.651 1.00 53.66 100 VAL A N 1
ATOM 752 C CA . VAL A 1 100 ? 14.768 17.137 -14.861 1.00 53.66 100 VAL A CA 1
ATOM 753 C C . VAL A 1 100 ? 15.784 16.712 -15.932 1.00 53.66 100 VAL A C 1
ATOM 755 O O . VAL A 1 100 ? 16.545 15.775 -15.714 1.00 53.66 100 VAL A O 1
ATOM 758 N N . SER A 1 101 ? 15.893 17.458 -17.038 1.00 51.59 101 SER A N 1
ATOM 759 C CA . SER A 1 101 ? 16.845 17.156 -18.123 1.00 51.59 101 SER A CA 1
ATOM 760 C C . SER A 1 101 ? 18.313 17.442 -17.778 1.00 51.59 101 SER A C 1
ATOM 762 O O . SER A 1 101 ? 19.207 16.837 -18.373 1.00 51.59 101 SER A O 1
ATOM 764 N N . LEU A 1 102 ? 18.592 18.361 -16.845 1.00 52.81 102 LEU A N 1
ATOM 765 C CA . LEU A 1 102 ? 19.953 18.629 -16.360 1.00 52.81 102 LEU A CA 1
ATOM 766 C C . LEU A 1 102 ? 20.435 17.570 -15.363 1.00 52.81 102 LEU A C 1
ATOM 768 O O . LEU A 1 102 ? 21.625 17.258 -15.349 1.00 52.81 102 LEU A O 1
ATOM 772 N N . HIS A 1 103 ? 19.528 16.992 -14.571 1.00 51.66 103 HIS A N 1
ATOM 773 C CA . HIS A 1 103 ? 19.851 15.872 -13.681 1.00 51.66 103 HIS A CA 1
ATOM 774 C C . HIS A 1 103 ? 20.243 14.615 -14.480 1.00 51.66 103 HIS A C 1
ATOM 776 O O . HIS A 1 103 ? 21.249 13.972 -14.183 1.00 51.66 103 HIS A O 1
ATOM 782 N N . GLN A 1 104 ? 19.551 14.401 -15.603 1.00 51.12 104 GLN A N 1
ATOM 783 C CA . GLN A 1 104 ? 19.659 13.234 -16.482 1.00 51.12 104 GLN A CA 1
ATOM 784 C C . GLN A 1 104 ? 21.015 13.054 -17.193 1.00 51.12 104 GLN A C 1
ATOM 786 O O . GLN A 1 104 ? 21.239 12.057 -17.879 1.00 51.12 104 GLN A O 1
ATOM 791 N N . ARG A 1 105 ? 21.948 14.010 -17.071 1.00 51.31 105 ARG A N 1
ATOM 792 C CA . ARG A 1 105 ? 23.258 13.939 -17.742 1.00 51.31 105 ARG A CA 1
ATOM 793 C C . ARG A 1 105 ? 24.411 13.429 -16.875 1.00 51.31 105 ARG A C 1
ATOM 795 O O . ARG A 1 105 ? 25.491 13.255 -17.437 1.00 51.31 105 ARG A O 1
ATOM 802 N N . PHE A 1 106 ? 24.242 13.198 -15.566 1.00 47.97 106 PHE A N 1
ATOM 803 C CA . PHE A 1 106 ? 25.409 12.978 -14.690 1.00 47.97 106 PHE A CA 1
ATOM 804 C C . PHE A 1 106 ? 25.547 11.609 -13.989 1.00 47.97 106 PHE A C 1
ATOM 806 O O . PHE A 1 106 ? 26.635 11.354 -13.479 1.00 47.97 106 PHE A O 1
ATOM 813 N N . VAL A 1 107 ? 24.572 10.680 -13.969 1.00 46.41 107 VAL A N 1
ATOM 814 C CA . VAL A 1 107 ? 24.789 9.386 -13.260 1.00 46.41 107 VAL A CA 1
ATOM 815 C C . VAL A 1 107 ? 24.005 8.183 -13.848 1.00 46.41 107 VAL A C 1
ATOM 817 O O . VAL A 1 107 ? 22.862 7.955 -13.469 1.00 46.41 107 VAL A O 1
ATOM 820 N N . PRO A 1 108 ? 24.595 7.348 -14.729 1.00 55.31 108 PRO A N 1
ATOM 821 C CA . PRO A 1 108 ? 23.845 6.353 -15.523 1.00 55.31 108 PRO A CA 1
ATOM 822 C C . PRO A 1 108 ? 23.248 5.144 -14.769 1.00 55.31 108 PRO A C 1
ATOM 824 O O . PRO A 1 108 ? 22.377 4.478 -15.311 1.00 55.31 108 PRO A O 1
ATOM 827 N N . GLU A 1 109 ? 23.686 4.846 -13.541 1.00 54.34 109 GLU A N 1
ATOM 828 C CA . GLU A 1 109 ? 23.220 3.676 -12.752 1.00 54.34 109 GLU A CA 1
ATOM 829 C C . GLU A 1 109 ? 22.567 4.074 -11.410 1.00 54.34 109 GLU A C 1
ATOM 831 O O 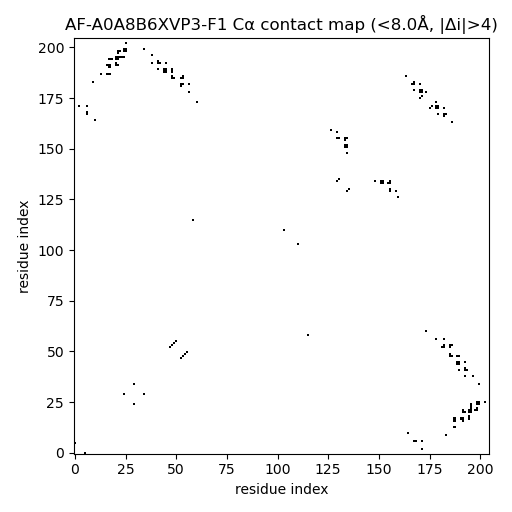. GLU A 1 109 ? 21.824 3.302 -10.809 1.00 54.34 109 GLU A O 1
ATOM 836 N N . PHE A 1 110 ? 22.796 5.306 -10.940 1.00 56.34 110 PHE A N 1
ATOM 837 C CA . PHE A 1 110 ? 22.245 5.802 -9.671 1.00 56.34 110 PHE A CA 1
ATOM 838 C C . PHE A 1 110 ? 20.838 6.408 -9.808 1.00 56.34 110 PHE A C 1
ATOM 840 O O . PHE A 1 110 ? 20.142 6.527 -8.800 1.00 56.34 110 PHE A O 1
ATOM 847 N N . GLU A 1 111 ? 20.389 6.777 -11.015 1.00 68.00 111 GLU A N 1
ATOM 848 C CA . GLU A 1 111 ? 19.113 7.488 -11.189 1.00 68.00 111 GLU A CA 1
ATOM 849 C C . GLU A 1 111 ? 17.882 6.618 -10.931 1.00 68.00 111 GLU A C 1
ATOM 851 O O . GLU A 1 111 ? 16.967 7.067 -10.247 1.00 68.00 111 GLU A O 1
ATOM 856 N N . LEU A 1 112 ? 17.846 5.364 -11.395 1.00 75.06 112 LEU A N 1
ATOM 857 C CA . LEU A 1 112 ? 16.649 4.533 -11.220 1.00 75.06 112 LEU A CA 1
ATOM 858 C C . LEU A 1 112 ? 16.405 4.199 -9.741 1.00 75.06 112 LEU A C 1
ATOM 860 O O . LEU A 1 112 ? 15.292 4.357 -9.240 1.00 75.06 112 LEU A O 1
ATOM 864 N N . HIS A 1 113 ? 17.459 3.820 -9.015 1.00 80.81 113 HIS A N 1
ATOM 865 C CA . HIS A 1 113 ? 17.380 3.579 -7.575 1.00 80.81 113 HIS A CA 1
ATOM 866 C C . HIS A 1 113 ? 16.999 4.848 -6.794 1.00 80.81 113 HIS A C 1
ATOM 868 O O . HIS A 1 113 ? 16.209 4.768 -5.850 1.00 80.81 113 HIS A O 1
ATOM 874 N N . ALA A 1 114 ? 17.500 6.020 -7.204 1.00 83.69 114 ALA A N 1
ATOM 875 C CA . ALA A 1 114 ? 17.122 7.297 -6.602 1.00 83.69 114 ALA A CA 1
ATOM 876 C C . ALA A 1 114 ? 15.652 7.656 -6.875 1.00 83.69 114 ALA A C 1
ATOM 878 O O . ALA A 1 114 ? 14.949 8.070 -5.957 1.00 83.69 114 ALA A O 1
ATOM 879 N N . ILE A 1 115 ? 15.153 7.438 -8.096 1.00 83.81 115 ILE A N 1
ATOM 880 C CA . ILE A 1 115 ? 13.752 7.682 -8.476 1.00 83.81 115 ILE A CA 1
ATOM 881 C C . ILE A 1 115 ? 12.805 6.750 -7.710 1.00 83.81 115 ILE A C 1
ATOM 883 O O . ILE A 1 115 ? 11.765 7.194 -7.217 1.00 83.81 115 ILE A O 1
ATOM 887 N N . ILE A 1 116 ? 13.170 5.476 -7.544 1.00 87.25 116 ILE A N 1
ATOM 888 C CA . ILE A 1 116 ? 12.426 4.529 -6.700 1.00 87.25 116 ILE A CA 1
ATOM 889 C C . ILE A 1 116 ? 12.380 5.039 -5.254 1.00 87.25 116 ILE A C 1
ATOM 891 O O . ILE A 1 116 ? 11.310 5.110 -4.657 1.00 87.25 116 ILE A O 1
ATOM 895 N N . GLY A 1 117 ? 13.517 5.459 -4.694 1.00 88.56 117 GLY A N 1
ATOM 896 C CA . GLY A 1 117 ? 13.569 6.007 -3.336 1.00 88.56 117 GLY A CA 1
ATOM 897 C C . GLY A 1 117 ? 12.722 7.274 -3.166 1.00 88.56 117 GLY A C 1
ATOM 898 O O . GLY A 1 117 ? 11.959 7.390 -2.205 1.00 88.56 117 GLY A O 1
ATOM 899 N N . ILE A 1 118 ? 12.802 8.212 -4.112 1.00 89.44 118 ILE A N 1
ATOM 900 C CA . ILE A 1 118 ? 12.034 9.467 -4.091 1.00 89.44 118 ILE A CA 1
ATOM 901 C C . ILE A 1 118 ? 10.533 9.195 -4.261 1.00 89.44 118 ILE A C 1
ATOM 903 O O . ILE A 1 118 ? 9.726 9.786 -3.552 1.00 89.44 118 ILE A O 1
ATOM 907 N N . SER A 1 119 ? 10.136 8.274 -5.140 1.00 90.19 119 SER A N 1
ATOM 908 C CA . SER A 1 119 ? 8.722 7.913 -5.323 1.00 90.19 119 SER A CA 1
ATOM 909 C C . SER A 1 119 ? 8.138 7.187 -4.106 1.00 90.19 119 SER A C 1
ATOM 911 O O . SER A 1 119 ? 7.043 7.540 -3.665 1.00 90.19 119 SER A O 1
ATOM 913 N N . LEU A 1 120 ? 8.879 6.249 -3.500 1.00 90.38 120 LEU A N 1
ATOM 914 C CA . LEU A 1 120 ? 8.475 5.577 -2.259 1.00 90.38 120 LEU A CA 1
ATOM 915 C C . LEU A 1 120 ? 8.362 6.561 -1.088 1.00 90.38 120 LEU A C 1
ATOM 917 O O . LEU A 1 120 ? 7.375 6.526 -0.355 1.00 90.38 120 LEU A O 1
ATOM 921 N N . THR A 1 121 ? 9.337 7.461 -0.920 1.00 91.81 121 THR A N 1
ATOM 922 C CA . THR A 1 121 ? 9.297 8.477 0.147 1.00 91.81 121 THR A CA 1
ATOM 923 C C . THR A 1 121 ? 8.184 9.492 -0.073 1.00 91.81 121 THR A C 1
ATOM 925 O O . THR A 1 121 ? 7.506 9.851 0.885 1.00 91.81 121 THR A O 1
ATOM 928 N N . LEU A 1 122 ? 7.929 9.910 -1.314 1.00 92.44 122 LEU A N 1
ATOM 929 C CA . LEU A 1 122 ? 6.830 10.815 -1.641 1.00 92.44 122 LEU A CA 1
ATOM 930 C C . LEU A 1 122 ? 5.464 10.166 -1.391 1.00 92.44 122 LEU A C 1
ATOM 932 O O . LEU A 1 122 ? 4.608 10.791 -0.770 1.00 92.44 122 LEU A O 1
ATOM 936 N N . GLY A 1 123 ? 5.273 8.908 -1.800 1.00 90.19 123 GLY A N 1
ATOM 937 C CA . GLY A 1 123 ? 4.057 8.147 -1.503 1.00 90.19 123 GLY A CA 1
ATOM 938 C C . GLY A 1 123 ? 3.849 7.949 0.001 1.00 90.19 123 GLY A C 1
ATOM 939 O O . GLY A 1 123 ? 2.749 8.169 0.504 1.00 90.19 123 GLY A O 1
ATOM 940 N N . PHE A 1 124 ? 4.915 7.623 0.737 1.00 90.69 124 PHE A N 1
ATOM 941 C CA . PHE A 1 124 ? 4.882 7.501 2.195 1.00 90.69 124 PHE A CA 1
ATOM 942 C C . PHE A 1 124 ? 4.537 8.827 2.882 1.00 90.69 124 PHE A C 1
ATOM 944 O O . PHE A 1 124 ? 3.651 8.854 3.728 1.00 90.69 124 PHE A O 1
ATOM 951 N N . VAL A 1 125 ? 5.177 9.936 2.496 1.00 91.06 125 VAL A N 1
ATOM 952 C CA . VAL A 1 125 ? 4.886 11.274 3.039 1.00 91.06 125 VAL A CA 1
ATOM 953 C C . VAL A 1 125 ? 3.468 11.713 2.692 1.00 91.06 125 VAL A C 1
ATOM 955 O O . VAL A 1 125 ? 2.793 12.276 3.545 1.00 91.06 125 VAL A O 1
ATOM 958 N N . PHE A 1 126 ? 2.990 11.446 1.478 1.00 90.12 126 PHE A N 1
ATOM 959 C CA . PHE A 1 126 ? 1.613 11.734 1.079 1.00 90.12 126 PHE A CA 1
ATOM 960 C C . PHE A 1 126 ? 0.612 10.967 1.946 1.00 90.12 126 PHE A C 1
ATOM 962 O O . PHE A 1 126 ? -0.314 11.563 2.498 1.00 90.12 126 PHE A O 1
ATOM 969 N N . MET A 1 127 ? 0.843 9.666 2.123 1.00 87.31 127 MET A N 1
ATOM 970 C CA . MET A 1 127 ? 0.006 8.822 2.963 1.00 87.31 127 MET A CA 1
ATOM 971 C C . MET A 1 127 ? 0.046 9.257 4.430 1.00 87.31 127 MET A C 1
ATOM 973 O O . MET A 1 127 ? -1.000 9.355 5.063 1.00 87.31 127 MET A O 1
ATOM 977 N N . LEU A 1 128 ? 1.234 9.596 4.946 1.00 84.38 128 LEU A N 1
ATOM 978 C CA . LEU A 1 128 ? 1.418 10.160 6.283 1.00 84.38 128 LEU A CA 1
ATOM 979 C C . LEU A 1 128 ? 0.716 11.501 6.442 1.00 84.38 128 LEU A C 1
ATOM 981 O O . LEU A 1 128 ? 0.142 11.748 7.492 1.00 84.38 128 LEU A O 1
ATOM 985 N N . LEU A 1 129 ? 0.774 12.377 5.439 1.00 84.88 129 LEU A N 1
ATOM 986 C CA . LEU A 1 129 ? 0.136 13.685 5.485 1.00 84.88 129 LEU A CA 1
ATOM 987 C C . LEU A 1 129 ? -1.380 13.524 5.528 1.00 84.88 129 LEU A C 1
ATOM 989 O O . LEU A 1 129 ? -2.030 14.193 6.318 1.00 84.88 129 LEU A O 1
ATOM 993 N N . ILE A 1 130 ? -1.941 12.623 4.723 1.00 82.25 130 ILE A N 1
ATOM 994 C CA . ILE A 1 130 ? -3.369 12.311 4.781 1.00 82.25 130 ILE A CA 1
ATOM 995 C C . ILE A 1 130 ? -3.727 11.723 6.137 1.00 82.25 130 ILE A C 1
ATOM 997 O O . ILE A 1 130 ? -4.691 12.179 6.734 1.00 82.25 130 ILE A O 1
ATOM 1001 N N . ASP A 1 131 ? -2.942 10.793 6.668 1.00 75.56 131 ASP A N 1
ATOM 1002 C CA . ASP A 1 131 ? -3.198 10.227 7.992 1.00 75.56 131 ASP A CA 1
ATOM 1003 C C . ASP A 1 131 ? -3.106 11.306 9.094 1.00 75.56 131 ASP A C 1
ATOM 1005 O O . ASP A 1 131 ? -3.993 11.435 9.930 1.00 75.56 131 ASP A O 1
ATOM 1009 N N . HIS A 1 132 ? -2.118 12.206 9.033 1.00 74.62 132 HIS A N 1
ATOM 1010 C CA . HIS A 1 132 ? -1.961 13.315 9.984 1.00 74.62 132 HIS A CA 1
ATOM 1011 C C . HIS A 1 132 ? -3.051 14.385 9.881 1.00 74.62 132 HIS A C 1
ATOM 1013 O O . HIS A 1 132 ? -3.558 14.852 10.902 1.00 74.62 132 HIS A O 1
ATOM 1019 N N . LEU A 1 133 ? -3.396 14.805 8.663 1.00 70.38 133 LEU A N 1
ATOM 1020 C CA . LEU A 1 133 ? -4.424 15.815 8.413 1.00 70.38 133 LEU A CA 1
ATOM 1021 C C . LEU A 1 133 ? -5.819 15.252 8.661 1.00 70.38 133 LEU A C 1
ATOM 1023 O O . LEU A 1 133 ? -6.715 16.000 9.063 1.00 70.38 133 LEU A O 1
ATOM 1027 N N . CYS A 1 134 ? -6.007 13.955 8.399 1.00 66.50 134 CYS A N 1
ATOM 1028 C CA . CYS A 1 134 ? -7.307 13.318 8.446 1.00 66.50 134 CYS A CA 1
ATOM 1029 C C . CYS A 1 134 ? -7.593 12.516 9.720 1.00 66.50 134 CYS A C 1
ATOM 1031 O O . CYS A 1 134 ? -8.741 12.172 9.983 1.00 66.50 134 CYS A O 1
ATOM 1033 N N . GLY A 1 135 ? -6.607 12.269 10.568 1.00 56.44 135 GLY A N 1
ATOM 1034 C CA . GLY A 1 135 ? -6.834 11.525 11.795 1.00 56.44 135 GLY A CA 1
ATOM 1035 C C . GLY A 1 135 ? -5.535 11.239 12.512 1.00 56.44 135 GLY A C 1
ATOM 1036 O O . GLY A 1 135 ? -5.015 10.140 12.414 1.00 56.44 135 GLY A O 1
ATOM 1037 N N . GLY A 1 136 ? -5.034 12.188 13.303 1.00 48.06 136 GLY A N 1
ATOM 10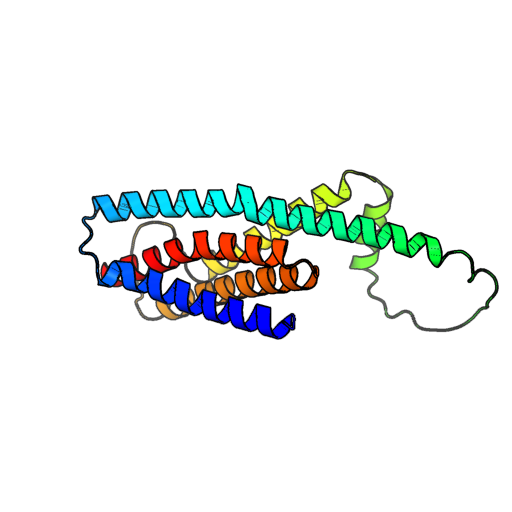38 C CA . GLY A 1 136 ? -3.996 11.867 14.278 1.00 48.06 136 GLY A CA 1
ATOM 1039 C C . GLY A 1 136 ? -4.497 10.783 15.237 1.00 48.06 136 GLY A C 1
ATOM 1040 O O . GLY A 1 136 ? -5.167 11.118 16.211 1.00 48.06 136 GLY A O 1
ATOM 1041 N N . SER A 1 137 ? -4.248 9.501 14.940 1.00 45.34 137 SER A N 1
ATOM 1042 C CA . SER A 1 137 ? -4.523 8.343 15.807 1.00 45.34 137 SER A CA 1
ATOM 1043 C C . SER A 1 137 ? -3.890 7.047 15.277 1.00 45.34 137 SER A C 1
ATOM 1045 O O . SER A 1 137 ? -4.558 6.051 15.033 1.00 45.34 137 SER A O 1
ATOM 1047 N N . HIS A 1 138 ? -2.560 7.015 15.254 1.00 43.00 138 HIS A N 1
ATOM 1048 C CA . HIS A 1 138 ? -1.819 5.836 15.713 1.00 43.00 138 HIS A CA 1
ATOM 1049 C C . HIS A 1 138 ? -1.004 6.209 16.958 1.00 43.00 138 HIS A C 1
ATOM 1051 O O . HIS A 1 138 ? 0.215 6.069 16.996 1.00 43.00 138 HIS A O 1
ATOM 1057 N N . SER A 1 139 ? -1.646 6.775 17.984 1.00 35.84 139 SER A N 1
ATOM 1058 C CA . SER A 1 139 ? -1.076 6.868 19.337 1.00 35.84 139 SER A CA 1
ATOM 1059 C C . SER A 1 139 ? -2.132 7.311 20.349 1.00 35.84 139 SER A C 1
ATOM 1061 O O . SER A 1 139 ? -3.021 8.100 20.054 1.00 35.84 139 SER A O 1
ATOM 1063 N N . HIS A 1 140 ? -2.017 6.750 21.546 1.00 48.72 140 HIS A N 1
ATOM 1064 C CA . HIS A 1 140 ? -2.850 6.975 22.716 1.00 48.72 140 HIS A CA 1
ATOM 1065 C C . HIS A 1 140 ? -3.139 8.452 23.047 1.00 48.72 140 HIS A C 1
ATOM 1067 O O . HIS A 1 140 ? -2.256 9.300 22.984 1.00 48.72 140 HIS A O 1
ATOM 1073 N N . ALA A 1 141 ? -4.330 8.642 23.623 1.00 34.19 141 ALA A N 1
ATOM 1074 C CA . ALA A 1 141 ? -4.695 9.649 24.619 1.00 34.19 141 ALA A CA 1
ATOM 1075 C C . ALA A 1 141 ? -5.309 10.987 24.153 1.00 34.19 141 ALA A C 1
ATOM 1077 O O . ALA A 1 141 ? -4.702 11.814 23.487 1.00 34.19 141 ALA A O 1
ATOM 1078 N N . SER A 1 142 ? -6.478 11.224 24.759 1.00 34.16 142 SER A N 1
ATOM 1079 C CA . SER A 1 142 ? -6.957 12.497 25.303 1.00 34.16 142 SER A CA 1
ATOM 1080 C C . SER A 1 142 ? -7.657 13.493 24.366 1.00 34.16 142 SER A C 1
ATOM 1082 O O . SER A 1 142 ? -7.049 14.283 23.657 1.00 34.16 142 SER A O 1
ATOM 1084 N N . ASN A 1 143 ? -8.979 13.501 24.550 1.00 42.59 143 ASN A N 1
ATOM 1085 C CA . ASN A 1 143 ? -9.809 14.670 24.849 1.00 42.59 143 ASN A CA 1
ATOM 1086 C C . ASN A 1 143 ? -10.311 15.578 23.703 1.00 42.59 143 ASN A C 1
ATOM 1088 O O . ASN A 1 143 ? -9.579 16.030 22.832 1.00 42.59 143 ASN A O 1
ATOM 1092 N N . GLU A 1 144 ? -11.623 15.819 23.798 1.00 46.03 144 GLU A N 1
ATOM 1093 C CA . GLU A 1 144 ? -12.493 16.815 23.153 1.00 46.03 144 GLU A CA 1
ATOM 1094 C C . GLU A 1 144 ? -12.573 16.856 21.613 1.00 46.03 144 GLU A C 1
ATOM 1096 O O . GLU A 1 144 ? -11.705 17.382 20.924 1.00 46.03 144 GLU A O 1
ATOM 1101 N N . ASN A 1 145 ? -13.688 16.336 21.065 1.00 39.03 145 ASN A N 1
ATOM 1102 C CA . ASN A 1 145 ? -14.675 17.053 20.218 1.00 39.03 145 ASN A CA 1
ATOM 1103 C C . ASN A 1 145 ? -15.407 16.077 19.250 1.00 39.03 145 ASN A C 1
ATOM 1105 O O . ASN A 1 145 ? -15.078 15.935 18.068 1.00 39.03 145 ASN A O 1
ATOM 1109 N N . GLY A 1 146 ? -16.418 15.370 19.770 1.00 49.16 146 GLY A N 1
ATOM 1110 C CA . GLY A 1 146 ? -17.015 14.133 19.228 1.00 49.16 146 GLY A CA 1
ATOM 1111 C C . GLY A 1 146 ? -17.9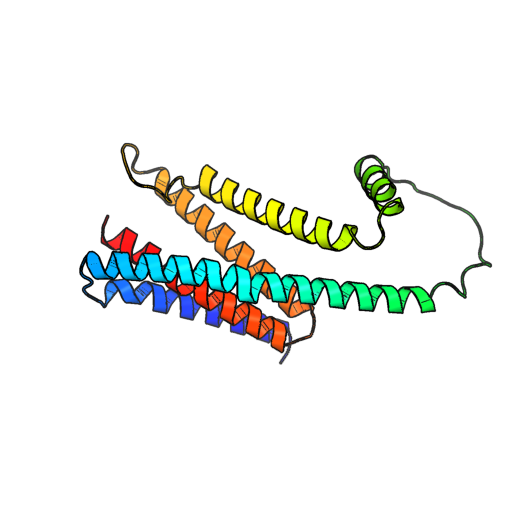27 14.212 17.991 1.00 49.16 146 GLY A C 1
ATOM 1112 O O . GLY A 1 146 ? -18.791 13.359 17.831 1.00 49.16 146 GLY A O 1
ATOM 1113 N N . ARG A 1 147 ? -17.783 15.193 17.091 1.00 48.66 147 ARG A N 1
ATOM 1114 C CA . ARG A 1 147 ? -18.585 15.218 15.837 1.00 48.66 147 ARG A CA 1
ATOM 1115 C C . ARG A 1 147 ? -17.829 15.582 14.563 1.00 48.66 147 ARG A C 1
ATOM 1117 O O . ARG A 1 147 ? -18.377 15.437 13.479 1.00 48.66 147 ARG A O 1
ATOM 1124 N N . LYS A 1 148 ? -16.570 16.019 14.685 1.00 48.72 148 LYS A N 1
ATOM 1125 C CA . LYS A 1 148 ? -15.691 16.334 13.544 1.00 48.72 148 LYS A CA 1
ATOM 1126 C C . LYS A 1 148 ? -14.621 15.263 13.279 1.00 48.72 148 LYS A C 1
ATOM 1128 O O . LYS A 1 148 ? -14.043 15.293 12.208 1.00 48.72 148 LYS A O 1
ATOM 1133 N N . LYS A 1 149 ? -14.375 14.318 14.203 1.00 53.38 149 LYS A N 1
ATOM 1134 C CA . LYS A 1 149 ? -13.346 13.260 14.068 1.00 53.38 149 LYS A CA 1
ATOM 1135 C C . LYS A 1 149 ? -13.739 12.091 13.140 1.00 53.38 149 LYS A C 1
ATOM 1137 O O . LYS A 1 149 ? -12.864 11.527 12.494 1.00 53.38 149 LYS A O 1
ATOM 1142 N N . SER A 1 150 ? -15.026 11.737 13.027 1.00 57.56 150 SER A N 1
ATOM 1143 C CA . SER A 1 150 ? -15.462 10.532 12.288 1.00 57.56 150 SER A CA 1
ATOM 1144 C C . SER A 1 150 ? -15.409 10.669 10.761 1.00 57.56 150 SER A C 1
ATOM 1146 O O . SER A 1 150 ? -15.032 9.728 10.062 1.00 57.56 150 SER A O 1
ATOM 1148 N N . VAL A 1 151 ? -15.747 11.849 10.227 1.00 66.44 151 VAL A N 1
ATOM 1149 C CA . VAL A 1 151 ? -15.674 12.126 8.779 1.00 66.44 151 VAL A CA 1
ATOM 1150 C C . VAL A 1 151 ? -14.229 12.032 8.300 1.00 66.44 151 VAL A C 1
ATOM 1152 O O . VAL A 1 151 ? -13.949 11.504 7.230 1.00 66.44 151 VAL A O 1
ATOM 1155 N N . THR A 1 152 ? -13.305 12.494 9.129 1.00 74.56 152 THR A N 1
ATOM 1156 C CA . THR A 1 152 ? -11.899 12.606 8.781 1.00 74.56 152 THR A CA 1
ATOM 1157 C C . THR A 1 152 ? -11.211 11.235 8.752 1.00 74.56 152 THR A C 1
ATOM 1159 O O . THR A 1 152 ? -10.565 10.909 7.758 1.00 74.56 152 THR A O 1
ATOM 1162 N N . ALA A 1 153 ? -11.490 10.359 9.727 1.00 72.62 153 ALA A N 1
ATOM 1163 C CA . ALA A 1 153 ? -11.056 8.956 9.682 1.00 72.62 153 ALA A CA 1
ATOM 1164 C C . ALA A 1 153 ? -11.589 8.218 8.437 1.00 72.62 153 ALA A C 1
ATOM 1166 O O . ALA A 1 153 ? -10.872 7.452 7.796 1.00 72.62 153 ALA A O 1
ATOM 1167 N N . THR A 1 154 ? -12.833 8.505 8.041 1.00 76.88 154 THR A N 1
ATOM 1168 C CA . THR A 1 154 ? -13.440 7.922 6.833 1.00 76.88 154 THR A CA 1
ATOM 1169 C C . THR A 1 154 ? -12.725 8.378 5.556 1.00 76.88 154 THR A C 1
ATOM 1171 O O . THR A 1 154 ? -12.517 7.575 4.649 1.00 76.88 154 THR A O 1
ATOM 1174 N N . ILE A 1 155 ? -12.307 9.648 5.483 1.00 82.25 155 ILE A N 1
ATOM 1175 C CA . ILE A 1 155 ? -11.539 10.182 4.346 1.00 82.25 155 ILE A CA 1
ATOM 1176 C C . ILE A 1 155 ? -10.158 9.519 4.261 1.00 82.25 155 ILE A C 1
ATOM 1178 O O . ILE A 1 155 ? -9.765 9.103 3.173 1.00 82.25 155 ILE A O 1
ATOM 1182 N N . GLY A 1 156 ? -9.450 9.363 5.386 1.00 81.44 156 GLY A N 1
ATOM 1183 C CA . GLY A 1 156 ? -8.154 8.671 5.418 1.00 81.44 156 GLY A CA 1
ATOM 1184 C C . GLY A 1 156 ? -8.252 7.231 4.904 1.00 81.44 156 GLY A C 1
ATOM 1185 O O . GLY A 1 156 ? -7.485 6.823 4.032 1.00 81.44 156 GLY A O 1
ATOM 1186 N N . LEU A 1 157 ? -9.275 6.494 5.351 1.00 80.44 157 LEU A N 1
ATOM 1187 C CA . LEU A 1 157 ? -9.560 5.133 4.882 1.00 80.44 157 LEU A CA 1
ATOM 1188 C C . LEU A 1 157 ? -9.939 5.077 3.394 1.00 80.44 157 LEU A C 1
ATOM 1190 O O . LEU A 1 157 ? -9.544 4.142 2.696 1.00 80.44 157 LEU A O 1
ATOM 1194 N N . LEU A 1 158 ? -10.672 6.073 2.886 1.00 85.19 158 LEU A N 1
ATOM 1195 C CA . LEU A 1 158 ? -11.031 6.150 1.469 1.00 85.19 158 LEU A CA 1
ATOM 1196 C C . LEU A 1 158 ? -9.798 6.366 0.590 1.00 85.19 158 LEU A C 1
ATOM 1198 O O . LEU A 1 158 ? -9.651 5.694 -0.431 1.00 85.19 158 LEU A O 1
ATOM 1202 N N . VAL A 1 159 ? -8.904 7.277 0.983 1.00 87.38 159 VAL A N 1
ATOM 1203 C CA . VAL A 1 159 ? -7.673 7.520 0.223 1.00 87.38 159 VAL A CA 1
ATOM 1204 C C . VAL A 1 159 ? -6.731 6.319 0.309 1.00 87.38 159 VAL A C 1
ATOM 1206 O O . VAL A 1 159 ? -6.131 5.955 -0.699 1.00 87.38 159 VAL A O 1
ATOM 1209 N N . HIS A 1 160 ? -6.671 5.639 1.456 1.00 84.88 160 HIS A N 1
ATOM 1210 C CA . HIS A 1 160 ? -5.929 4.386 1.588 1.00 84.88 160 HIS A CA 1
ATOM 1211 C C . HIS A 1 160 ? -6.441 3.310 0.626 1.00 84.88 160 HIS A C 1
ATOM 1213 O O . HIS A 1 160 ? -5.672 2.735 -0.143 1.00 84.88 160 HIS A O 1
ATOM 1219 N N . ALA A 1 161 ? -7.759 3.105 0.581 1.00 87.38 161 ALA A N 1
ATOM 1220 C CA . ALA A 1 161 ? -8.372 2.173 -0.360 1.00 87.38 161 ALA A CA 1
ATOM 1221 C C . ALA A 1 161 ? -8.162 2.585 -1.829 1.00 87.38 161 ALA A C 1
ATOM 1223 O O . ALA A 1 161 ? -8.023 1.718 -2.694 1.00 87.38 161 ALA A O 1
ATOM 1224 N N . ALA A 1 162 ? -8.120 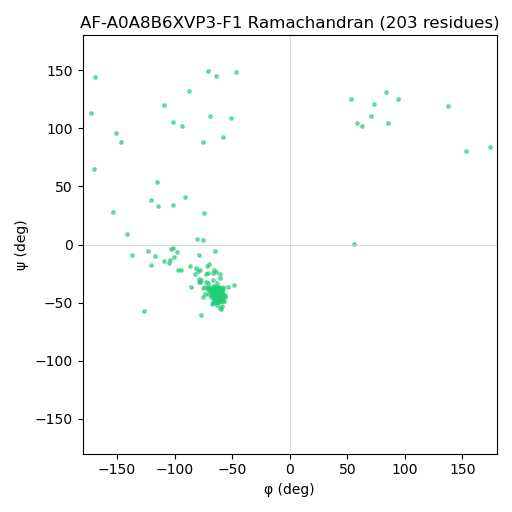3.888 -2.120 1.00 90.00 162 ALA A N 1
ATOM 1225 C CA . ALA A 1 162 ? -7.803 4.392 -3.451 1.00 90.00 162 ALA A CA 1
ATOM 1226 C C . ALA A 1 162 ? -6.345 4.099 -3.841 1.00 90.00 162 ALA A C 1
ATOM 1228 O O . ALA A 1 162 ? -6.099 3.695 -4.977 1.00 90.00 162 ALA A O 1
ATOM 1229 N N . ALA A 1 163 ? -5.395 4.235 -2.909 1.00 89.75 163 ALA A N 1
ATOM 1230 C CA . ALA A 1 163 ? -3.989 3.903 -3.138 1.00 89.75 163 ALA A CA 1
ATOM 1231 C C . ALA A 1 163 ? -3.801 2.412 -3.475 1.00 89.75 163 ALA A C 1
ATOM 1233 O O . ALA A 1 163 ? -3.128 2.095 -4.456 1.00 89.75 163 ALA A O 1
ATOM 1234 N N . ASP A 1 164 ? -4.480 1.511 -2.755 1.00 89.25 164 ASP A N 1
ATOM 1235 C CA . ASP A 1 164 ? -4.501 0.074 -3.078 1.00 89.25 164 ASP A CA 1
ATOM 1236 C C . ASP A 1 164 ? -5.059 -0.196 -4.484 1.00 89.25 164 ASP A C 1
ATOM 1238 O O . ASP A 1 164 ? -4.544 -1.037 -5.223 1.00 89.25 164 ASP A O 1
ATOM 1242 N N . GLY A 1 165 ? -6.125 0.519 -4.862 1.00 90.06 165 GLY A N 1
ATOM 1243 C CA . GLY A 1 165 ? -6.747 0.405 -6.180 1.00 90.06 165 GLY A CA 1
ATOM 1244 C C . GLY A 1 165 ? -5.829 0.875 -7.308 1.00 90.06 165 GLY A C 1
ATOM 1245 O O . GLY A 1 165 ? -5.746 0.215 -8.343 1.00 90.06 165 GLY A O 1
ATOM 1246 N N . ILE A 1 166 ? -5.100 1.975 -7.098 1.00 90.12 166 ILE A N 1
ATOM 1247 C CA . ILE A 1 166 ? -4.089 2.473 -8.042 1.00 90.12 166 ILE A CA 1
ATOM 1248 C C . ILE A 1 166 ? -2.940 1.468 -8.167 1.00 90.12 166 ILE A C 1
ATOM 1250 O O . ILE A 1 166 ? -2.525 1.175 -9.285 1.00 90.12 166 ILE A O 1
ATOM 1254 N N . ALA A 1 167 ? -2.465 0.898 -7.056 1.00 88.56 167 ALA A N 1
ATOM 1255 C CA . ALA A 1 167 ? -1.400 -0.105 -7.067 1.00 88.56 167 ALA A CA 1
ATOM 1256 C C . ALA A 1 167 ? -1.810 -1.376 -7.833 1.00 88.56 167 ALA A C 1
ATOM 1258 O O . ALA A 1 167 ? -1.073 -1.842 -8.703 1.00 88.56 167 ALA A O 1
ATOM 1259 N N . LEU A 1 168 ? -3.013 -1.901 -7.575 1.00 88.25 168 LEU A N 1
ATOM 1260 C CA . LEU A 1 168 ? -3.546 -3.061 -8.293 1.00 88.25 168 LEU A CA 1
ATOM 1261 C C . LEU A 1 168 ? -3.788 -2.755 -9.784 1.00 88.25 168 LEU A C 1
ATOM 1263 O O . LEU A 1 168 ? -3.477 -3.576 -10.647 1.00 88.25 168 LEU A O 1
ATOM 1267 N N . GLY A 1 169 ? -4.301 -1.561 -10.098 1.00 88.62 169 GLY A N 1
ATOM 1268 C CA . GLY A 1 169 ? -4.498 -1.093 -11.472 1.00 88.62 169 GLY A CA 1
ATOM 1269 C C . GLY A 1 169 ? -3.185 -0.927 -12.244 1.00 88.62 169 GLY A C 1
ATOM 1270 O O . GLY A 1 169 ? -3.105 -1.317 -13.409 1.00 88.62 169 GLY A O 1
ATOM 1271 N N . ALA A 1 170 ? -2.140 -0.417 -11.587 1.00 86.94 170 ALA A N 1
ATOM 1272 C CA . ALA A 1 170 ? -0.798 -0.330 -12.150 1.00 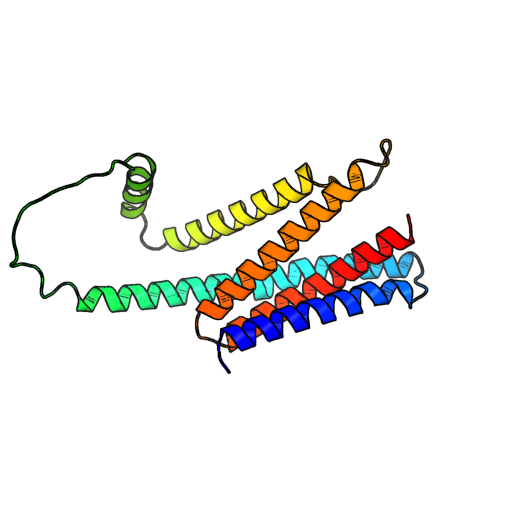86.94 170 ALA A CA 1
ATOM 1273 C C . ALA A 1 170 ? -0.223 -1.728 -12.427 1.00 86.94 170 ALA A C 1
ATOM 1275 O O . ALA A 1 170 ? 0.274 -1.967 -13.527 1.00 86.94 170 ALA A O 1
ATOM 1276 N N . ALA A 1 171 ? -0.374 -2.679 -11.500 1.00 85.38 171 ALA A N 1
ATOM 1277 C CA . ALA A 1 171 ? 0.080 -4.058 -11.698 1.00 85.38 171 ALA A CA 1
ATOM 1278 C C . ALA A 1 171 ? -0.630 -4.754 -12.877 1.00 85.38 171 ALA A C 1
ATOM 1280 O O . ALA A 1 171 ? 0.015 -5.423 -13.685 1.00 85.38 171 ALA A O 1
ATOM 1281 N N . ALA A 1 172 ? -1.940 -4.545 -13.043 1.00 85.88 172 ALA A N 1
ATOM 1282 C CA . ALA A 1 172 ? -2.692 -5.105 -14.169 1.00 85.88 172 ALA A CA 1
ATOM 1283 C C . ALA A 1 172 ? -2.274 -4.533 -15.538 1.00 85.88 172 ALA A C 1
ATOM 1285 O O . ALA A 1 172 ? -2.482 -5.181 -16.569 1.00 85.88 172 ALA A O 1
ATOM 1286 N N . SER A 1 173 ? -1.657 -3.344 -15.567 1.00 81.81 173 SER A N 1
ATOM 1287 C CA . SER A 1 173 ? -1.121 -2.747 -16.798 1.00 81.81 173 SER A CA 1
ATOM 1288 C C . SER A 1 173 ? 0.145 -3.448 -17.313 1.00 81.81 173 SER A C 1
ATOM 1290 O O . SER A 1 173 ? 0.440 -3.372 -18.504 1.00 81.81 173 SER A O 1
ATOM 1292 N N . THR A 1 174 ? 0.835 -4.217 -16.461 1.00 77.12 174 THR A N 1
ATOM 1293 C CA . THR A 1 174 ? 2.075 -4.944 -16.794 1.00 77.12 174 THR A CA 1
ATOM 1294 C C . THR A 1 174 ? 1.834 -6.201 -17.655 1.00 77.12 174 THR A C 1
ATOM 1296 O O . THR A 1 174 ? 2.766 -6.937 -17.952 1.00 77.12 174 THR A O 1
ATOM 1299 N N . ALA A 1 175 ? 0.597 -6.488 -18.087 1.00 67.56 175 ALA A N 1
ATOM 1300 C CA . ALA A 1 175 ? 0.197 -7.667 -18.885 1.00 67.56 175 ALA A CA 1
ATOM 1301 C C . ALA A 1 175 ? 0.559 -9.051 -18.284 1.00 67.56 175 ALA A C 1
ATOM 1303 O O . ALA A 1 175 ? 0.216 -10.085 -18.861 1.00 67.56 175 ALA A O 1
ATOM 1304 N N . ARG A 1 176 ? 1.184 -9.088 -17.101 1.00 80.69 176 ARG A N 1
ATOM 1305 C CA . ARG A 1 176 ? 1.566 -10.285 -16.349 1.00 80.69 176 ARG A CA 1
ATOM 1306 C C . ARG A 1 176 ? 0.565 -10.530 -15.226 1.00 80.69 176 ARG A C 1
ATOM 1308 O O . ARG A 1 176 ? 0.584 -9.849 -14.205 1.00 80.69 176 ARG A O 1
ATOM 1315 N N . ALA A 1 177 ? -0.287 -11.535 -15.409 1.00 83.81 177 ALA A N 1
ATOM 1316 C CA . ALA A 1 177 ? -1.268 -11.934 -14.399 1.00 83.81 177 ALA A CA 1
ATOM 1317 C C . ALA A 1 177 ? -0.613 -12.373 -13.075 1.00 83.81 177 ALA A C 1
ATOM 1319 O O . ALA A 1 177 ? -1.206 -12.201 -12.017 1.00 83.81 177 ALA A O 1
ATOM 1320 N N . ASP A 1 178 ? 0.611 -12.901 -13.125 1.00 86.25 178 ASP A N 1
ATOM 1321 C CA . ASP A 1 178 ? 1.316 -13.390 -11.937 1.00 86.25 178 ASP A CA 1
ATOM 1322 C C . ASP A 1 178 ? 1.647 -12.251 -10.965 1.00 86.25 178 ASP A C 1
ATOM 1324 O O . ASP A 1 178 ? 1.352 -12.345 -9.777 1.00 86.25 178 ASP A O 1
ATOM 1328 N N . VAL A 1 179 ? 2.181 -11.139 -11.482 1.00 84.38 179 VAL A N 1
ATOM 1329 C CA . VAL A 1 179 ? 2.524 -9.954 -10.678 1.00 84.38 179 VAL A CA 1
ATOM 1330 C C . VAL A 1 179 ? 1.255 -9.310 -10.116 1.00 84.38 179 VAL A C 1
ATOM 1332 O O . VAL A 1 179 ? 1.203 -8.973 -8.937 1.00 84.38 179 VAL A O 1
ATOM 1335 N N . GLU A 1 180 ? 0.194 -9.218 -10.925 1.00 88.38 180 GLU A N 1
ATOM 1336 C CA . GLU A 1 180 ? -1.128 -8.740 -10.495 1.00 88.38 180 GLU A CA 1
ATOM 1337 C C . GLU A 1 180 ? -1.675 -9.560 -9.311 1.00 88.38 180 GLU A C 1
ATOM 1339 O O . GLU A 1 180 ? -2.134 -8.989 -8.319 1.00 88.38 180 GLU A O 1
ATOM 1344 N N . MET A 1 181 ? -1.572 -10.893 -9.370 1.00 88.38 181 MET A N 1
ATOM 1345 C CA . MET A 1 181 ? -2.030 -11.785 -8.299 1.00 88.38 181 MET A CA 1
ATOM 1346 C C . MET A 1 181 ? -1.155 -11.710 -7.043 1.00 88.38 181 MET A C 1
ATOM 1348 O O . MET A 1 181 ? -1.687 -11.740 -5.932 1.00 88.38 181 MET A O 1
ATOM 1352 N N . ILE A 1 182 ? 0.167 -11.589 -7.190 1.00 89.00 182 ILE A N 1
ATOM 1353 C CA . ILE A 1 182 ? 1.094 -11.443 -6.057 1.00 89.00 182 ILE A CA 1
ATOM 1354 C C . ILE A 1 182 ? 0.833 -10.120 -5.326 1.00 89.00 182 ILE A C 1
ATOM 1356 O O . ILE A 1 182 ? 0.672 -10.114 -4.103 1.00 89.00 182 ILE A O 1
ATOM 1360 N N . VAL A 1 183 ? 0.706 -9.015 -6.070 1.00 88.25 183 VAL A N 1
ATOM 1361 C CA . VAL A 1 183 ? 0.365 -7.695 -5.519 1.00 88.25 183 VAL A CA 1
ATOM 1362 C C . VAL A 1 183 ? -1.008 -7.733 -4.847 1.00 88.25 183 VAL A C 1
ATOM 1364 O O . VAL A 1 183 ? -1.153 -7.238 -3.731 1.00 88.25 183 VAL A O 1
ATOM 1367 N N . PHE A 1 184 ? -2.002 -8.385 -5.456 1.00 90.94 184 PHE A N 1
ATOM 1368 C CA . PHE A 1 184 ? -3.321 -8.567 -4.847 1.00 90.94 184 PHE A CA 1
ATOM 1369 C C . PHE A 1 184 ? -3.257 -9.301 -3.500 1.00 90.94 184 PHE A C 1
ATOM 1371 O O . PHE A 1 184 ? -3.836 -8.831 -2.518 1.00 90.94 184 PHE A O 1
ATOM 1378 N N . ILE A 1 185 ? -2.547 -10.432 -3.430 1.00 89.31 185 ILE A N 1
ATOM 1379 C CA . ILE A 1 185 ? -2.402 -11.206 -2.188 1.00 89.31 185 ILE A CA 1
ATOM 1380 C C . ILE A 1 185 ? -1.677 -10.376 -1.128 1.00 89.31 185 ILE A C 1
ATOM 1382 O O . ILE A 1 185 ? -2.111 -10.341 0.022 1.00 89.31 185 ILE A O 1
ATOM 1386 N N . ALA A 1 186 ? -0.612 -9.669 -1.501 1.00 89.06 186 ALA A N 1
ATOM 1387 C CA . ALA A 1 186 ? 0.135 -8.820 -0.581 1.00 89.06 186 ALA A CA 1
ATOM 1388 C C . ALA A 1 186 ? -0.691 -7.625 -0.068 1.00 89.06 186 ALA A C 1
ATOM 1390 O O . ALA A 1 186 ? -0.601 -7.274 1.113 1.00 89.06 186 ALA A O 1
ATOM 1391 N N . ILE A 1 187 ? -1.560 -7.046 -0.906 1.00 88.94 187 ILE A N 1
ATOM 1392 C CA . ILE A 1 187 ? -2.538 -6.042 -0.473 1.00 88.94 187 ILE A CA 1
ATOM 1393 C C . ILE A 1 187 ? -3.536 -6.668 0.509 1.00 88.94 187 ILE A C 1
ATOM 1395 O O . ILE A 1 187 ? -3.761 -6.149 1.600 1.00 88.94 187 ILE A O 1
ATOM 1399 N N . MET A 1 188 ? -4.091 -7.833 0.177 1.00 88.19 188 MET A N 1
ATOM 1400 C CA . MET A 1 188 ? -5.055 -8.516 1.040 1.00 88.19 188 MET A CA 1
ATOM 1401 C C . MET A 1 188 ? -4.494 -8.906 2.403 1.00 88.19 188 MET A C 1
ATOM 1403 O O . MET A 1 188 ? -5.184 -8.753 3.415 1.00 88.19 188 MET A O 1
ATOM 1407 N N . LEU A 1 189 ? -3.240 -9.353 2.436 1.00 85.31 189 LEU A N 1
ATOM 1408 C CA . LEU A 1 189 ? -2.555 -9.766 3.652 1.00 85.31 189 LEU A CA 1
ATOM 1409 C C . LEU A 1 189 ? -2.488 -8.647 4.690 1.00 85.31 189 LEU A C 1
ATOM 1411 O O . LEU A 1 189 ? -2.679 -8.924 5.867 1.00 85.31 189 LEU A O 1
ATOM 1415 N N . HIS A 1 190 ? -2.286 -7.395 4.281 1.00 83.44 190 HIS A N 1
ATOM 1416 C CA . HIS A 1 190 ? -2.158 -6.274 5.214 1.00 83.44 190 HIS A CA 1
ATOM 1417 C C . HIS A 1 190 ? -3.488 -5.526 5.451 1.00 83.44 190 HIS A C 1
ATOM 1419 O O . HIS A 1 190 ? -3.695 -4.931 6.512 1.00 83.44 190 HIS A O 1
ATOM 1425 N N . LYS A 1 191 ? -4.438 -5.638 4.517 1.00 84.75 191 LYS A N 1
ATOM 1426 C CA . LYS A 1 191 ? -5.767 -5.013 4.590 1.00 84.75 191 LYS A CA 1
ATOM 1427 C C . LYS A 1 191 ? -6.750 -5.769 5.491 1.00 84.75 191 LYS A C 1
ATOM 1429 O O . LYS A 1 191 ? -7.605 -5.153 6.125 1.00 84.75 191 LYS A O 1
ATOM 1434 N N . GLY A 1 192 ? -6.605 -7.092 5.601 1.00 82.75 192 GLY A N 1
ATOM 1435 C CA . GLY A 1 192 ? -7.350 -7.907 6.569 1.00 82.75 192 GLY A CA 1
ATOM 1436 C C . GLY A 1 192 ? -7.074 -7.505 8.030 1.00 82.75 192 GLY A C 1
ATOM 1437 O O . GLY A 1 192 ? -8.015 -7.162 8.748 1.00 82.75 192 GLY A O 1
ATOM 1438 N N . PRO A 1 193 ? -5.802 -7.468 8.477 1.00 79.62 193 PRO A N 1
ATOM 1439 C CA . PRO A 1 193 ? -5.419 -6.984 9.804 1.00 79.62 193 PRO A CA 1
ATOM 1440 C C . PRO A 1 193 ? -5.842 -5.538 10.088 1.00 79.62 193 PRO A C 1
ATOM 1442 O O . PRO A 1 193 ? -6.255 -5.242 11.207 1.00 79.62 193 PRO A O 1
ATOM 1445 N N . ALA A 1 194 ? -5.791 -4.651 9.087 1.00 79.81 194 ALA A N 1
ATOM 1446 C CA . ALA A 1 194 ? -6.266 -3.275 9.225 1.00 79.81 194 ALA A CA 1
ATOM 1447 C C . ALA A 1 194 ? -7.786 -3.207 9.472 1.00 79.81 194 ALA A C 1
ATOM 1449 O O . ALA A 1 194 ? -8.228 -2.529 10.400 1.00 79.81 194 ALA A O 1
ATOM 1450 N N . ALA A 1 195 ? -8.585 -3.960 8.702 1.00 83.25 195 ALA A N 1
ATOM 1451 C CA . ALA A 1 195 ? -10.037 -4.043 8.888 1.00 83.25 195 ALA A CA 1
ATOM 1452 C C . ALA A 1 195 ? -10.410 -4.636 10.257 1.00 83.25 195 ALA A C 1
ATOM 1454 O O . ALA A 1 195 ? -11.286 -4.115 10.946 1.00 83.25 195 ALA A O 1
ATOM 1455 N N . PHE A 1 196 ? -9.697 -5.681 10.685 1.00 84.00 196 PHE A N 1
ATOM 1456 C CA . PHE A 1 196 ? -9.835 -6.254 12.022 1.00 84.00 196 PHE A CA 1
ATOM 1457 C C . PHE A 1 196 ? -9.529 -5.216 13.119 1.00 84.00 196 PHE A C 1
ATOM 1459 O O . PHE A 1 196 ? -10.298 -5.076 14.070 1.00 84.00 196 PHE A O 1
ATOM 1466 N N . GLY A 1 197 ? -8.426 -4.471 12.986 1.00 78.94 197 GLY A N 1
ATOM 1467 C CA . GLY A 1 197 ? -8.018 -3.450 13.953 1.00 78.94 197 GLY A CA 1
ATOM 1468 C C . GLY A 1 197 ? -9.032 -2.312 14.077 1.00 78.94 197 GLY A C 1
ATOM 1469 O O . GLY A 1 197 ? -9.384 -1.935 15.193 1.00 78.94 197 GLY A O 1
ATOM 1470 N N . LEU A 1 198 ? -9.556 -1.824 12.948 1.00 78.12 198 LEU A N 1
ATOM 1471 C CA . LEU A 1 198 ? -10.579 -0.777 12.914 1.00 78.12 198 LEU A CA 1
ATOM 1472 C C . LEU A 1 198 ? -11.886 -1.230 13.578 1.00 78.12 198 LEU A C 1
ATOM 1474 O O . LEU A 1 198 ? -12.404 -0.517 14.434 1.00 78.12 198 LEU A O 1
ATOM 1478 N N . THR A 1 199 ? -12.415 -2.410 13.231 1.00 81.19 199 THR A N 1
ATOM 1479 C CA . THR A 1 199 ? -13.657 -2.894 13.859 1.00 81.19 199 THR A CA 1
ATOM 1480 C C . THR A 1 199 ? -13.456 -3.183 15.345 1.00 81.19 199 THR A C 1
ATOM 1482 O O . THR A 1 199 ? -14.331 -2.873 16.147 1.00 81.19 199 THR A O 1
ATOM 1485 N N . SER A 1 200 ? -12.303 -3.737 15.738 1.00 76.31 200 SER A N 1
ATOM 1486 C CA . SER A 1 200 ? -11.986 -3.964 17.153 1.00 76.31 200 SER A CA 1
ATOM 1487 C C . SER A 1 200 ? -11.904 -2.657 17.941 1.00 76.31 200 SER A C 1
ATOM 1489 O O . SER A 1 200 ? -12.310 -2.641 19.098 1.00 76.31 200 SER A O 1
ATOM 1491 N N . PHE A 1 201 ? -11.386 -1.584 17.336 1.00 73.75 201 PHE A N 1
ATOM 1492 C CA . PHE A 1 201 ? -11.349 -0.251 17.935 1.00 73.75 201 PHE A CA 1
ATOM 1493 C C . PHE A 1 201 ? -12.760 0.326 18.097 1.00 73.75 201 PHE A C 1
ATOM 1495 O O . PHE A 1 201 ? -13.128 0.707 19.199 1.00 73.75 201 PHE A O 1
ATOM 1502 N N . LEU A 1 202 ? -13.580 0.283 17.040 1.00 73.62 202 LEU A N 1
ATOM 1503 C CA . LEU A 1 202 ? -14.968 0.763 17.074 1.00 73.62 202 LEU A CA 1
ATOM 1504 C C . LEU A 1 202 ? -15.877 -0.021 18.032 1.00 73.62 202 LEU A C 1
ATOM 1506 O O . LEU A 1 202 ? -16.915 0.492 18.427 1.00 73.62 202 LEU A O 1
ATOM 1510 N N . LEU A 1 203 ? -15.536 -1.271 18.359 1.00 72.75 203 LEU A N 1
ATOM 1511 C CA . LEU A 1 203 ? -16.282 -2.086 19.322 1.00 72.75 203 LEU A CA 1
ATOM 1512 C C . LEU A 1 203 ? -15.897 -1.776 20.780 1.00 72.75 203 LEU A C 1
ATOM 1514 O O . LEU A 1 203 ? -16.677 -2.049 21.689 1.00 72.75 203 LEU A O 1
ATOM 1518 N N . HIS A 1 204 ? -14.680 -1.276 21.002 1.00 62.91 204 HIS A N 1
ATOM 1519 C CA . HIS A 1 204 ? -14.126 -0.986 22.328 1.00 62.91 204 HIS A CA 1
ATOM 1520 C C . HIS A 1 204 ? -14.166 0.505 22.708 1.00 62.91 204 HIS A C 1
ATOM 1522 O O . HIS A 1 204 ? -13.783 0.839 23.832 1.00 62.91 204 HIS A O 1
ATOM 1528 N N . GLU A 1 205 ? -14.621 1.373 21.803 1.00 54.03 205 GLU A N 1
ATOM 1529 C CA . GLU A 1 205 ? -15.001 2.771 22.057 1.00 54.03 205 GLU A CA 1
ATOM 1530 C C . GLU A 1 205 ? -16.523 2.900 22.204 1.00 54.03 205 GLU A C 1
ATOM 1532 O O . GLU A 1 205 ? -16.957 3.630 23.126 1.00 54.03 205 GLU A O 1
#

Mean predicted aligned error: 12.92 Å

Foldseek 3Di:
DDLVVVLVVLLVVLVVLLVVLLCVLVPDPDDPVRLVVLLVVLVVQLVCLVPPFLLVLVLVLVVVVVVVVVVVVVVPPPPPPDDDDDDDDDPDPPPPVVVVVVVVPDDDPVVSVVVSVVVVVVVVVVLVVLCVVLPPDPDDDDDDDPPRNPVSVVSSVVVVVVVLSVSLVVQSVSVDVVSSVSSSVSCSSNSSSVSNSVSNVVVVD

Radius of gyration: 22.75 Å; Cα contacts (8 Å, |Δi|>4): 94; chains: 1; bounding box: 44×40×70 Å

Solvent-accessible surface area (backbone atoms only — not comparable to full-atom values): 11892 Å² total; per-residue (Å²): 130,55,70,67,58,50,52,52,50,51,51,51,50,49,52,52,48,34,49,55,32,33,46,45,50,79,74,47,93,70,54,72,68,54,53,53,51,50,50,54,51,32,54,52,45,34,54,43,33,42,66,72,42,46,48,52,51,54,50,51,54,52,56,55,51,53,57,54,51,59,60,58,55,73,76,63,81,81,76,76,91,82,72,81,85,89,82,89,79,92,76,86,61,71,68,64,58,49,59,54,57,62,58,72,74,76,52,99,77,58,50,65,63,48,50,51,51,51,50,54,50,49,52,49,50,51,53,48,47,40,36,54,76,24,46,82,65,95,65,87,85,83,83,90,69,96,79,67,58,65,64,27,44,51,49,36,52,48,53,52,54,47,52,53,49,50,54,49,53,55,35,55,70,66,78,41,68,66,59,28,51,52,50,47,51,38,49,49,62,34,44,29,43,48,29,26,51,52,41,45,47,68,73,76,106